Protein AF-A0A2E2HJZ0-F1 (afdb_monomer)

Mean predicted aligned error: 18.28 Å

Foldseek 3Di:
DEQEDDDPDCVQLV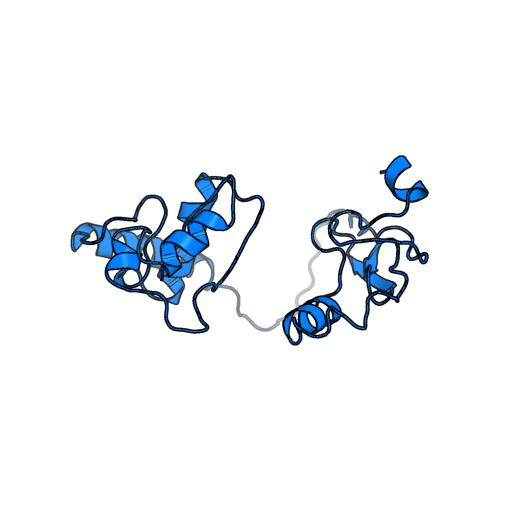CLQVLNHAPQSVVPPDDPPGSDPDDDPDDDLVCFVVVQLVVCLVPNLLNYATRPRSDPDDDPVRRVVSVVVSVVVVVVVPPDDDDDDDDDDDDDDDDDDPFQWWAAQAPLHIDGQDLQDSHDPVVVVVCVPDVPCPPPPPDAFTAAGRPSHGHNADNNRNHDPVVVVVD

Radius of gyration: 22.35 Å; Cα contacts (8 Å, |Δi|>4): 197; chains: 1; bounding box: 45×54×54 Å

Secondary structure (DSSP, 8-state):
-EE---SS-THHHHHHHTT-S-HHHHHSPPPTT-S-S----S--HHHHHHHHHHHHHHH-TTT-EETTB--SS--HHHHHHHHHHHHHHHHTTSS-------------PPP---PPEEE-TTT--EEE--TT--S-HHHHHHHHH-SSTTTT-TT---B-TTT--B----SS--S-HHHHTT-

pLDDT: mean 70.41, std 14.37, range [34.25, 91.56]

Sequence (183 aa):
YYVGLTRKNVERIWQHIDGKGAAWTKKYPPKEGKEIMSFQDGLKTSDEDRVTLEMMAKYGVKNVRGGSWCRVNMSARQISELERMVKSKSKTKKSSQTKKKSTKKSTKKPARKKQTRGYCIWCGDRKEFDFSKPMCLDCYRDMIEDPYDEMEHYGEIGCCHKCGKDWDTSIERPLCINCWRKS

Solvent-accessible surface area (backbone atoms only — not comparable to full-atom values): 11407 Å² total; per-residue (Å²): 93,81,44,80,86,70,94,83,55,70,62,62,56,50,31,30,70,73,52,69,35,55,75,49,33,52,76,52,59,63,54,91,96,57,73,74,90,76,88,77,83,93,70,54,82,77,45,39,46,53,52,31,46,53,46,18,63,75,67,34,62,90,49,40,34,17,56,94,49,53,63,80,80,70,54,71,67,58,51,53,50,51,48,49,58,43,50,55,63,54,62,78,74,71,83,82,89,74,83,87,81,93,75,93,79,90,76,84,82,75,82,81,75,78,79,58,67,15,14,12,22,70,83,42,47,82,40,74,56,38,83,94,49,36,53,45,75,64,63,56,47,59,59,66,78,50,78,75,64,70,80,82,63,86,74,74,72,12,8,10,20,72,78,47,45,79,28,91,30,43,87,90,41,34,46,37,73,76,55,51,79,72,104

Structure (mmCIF, N/CA/C/O backbone):
data_AF-A0A2E2HJZ0-F1
#
_entry.id   AF-A0A2E2HJZ0-F1
#
loop_
_atom_site.group_PDB
_atom_site.id
_atom_site.type_symbol
_atom_site.label_atom_id
_atom_site.label_alt_id
_atom_site.label_comp_id
_atom_site.label_asym_id
_atom_site.label_entity_id
_atom_site.label_seq_id
_atom_site.pdbx_PDB_ins_code
_atom_site.Cartn_x
_atom_site.Cartn_y
_atom_site.Cartn_z
_atom_site.occupancy
_atom_site.B_iso_or_equiv
_atom_site.auth_seq_id
_atom_site.auth_comp_id
_atom_site.auth_asym_id
_atom_site.auth_atom_id
_atom_site.pdbx_PDB_model_num
ATOM 1 N N . TYR A 1 1 ? -13.721 -7.310 1.436 1.00 80.25 1 TYR A N 1
ATOM 2 C CA . TYR A 1 1 ? -12.388 -6.673 1.381 1.00 80.25 1 TYR A CA 1
ATOM 3 C C . TYR A 1 1 ? -11.330 -7.599 1.950 1.00 80.25 1 TYR A C 1
ATOM 5 O O . TYR A 1 1 ? -11.616 -8.300 2.921 1.00 80.25 1 TYR A O 1
ATOM 13 N N . TYR A 1 2 ? -10.140 -7.604 1.353 1.00 79.75 2 TYR A N 1
ATOM 14 C CA . TYR A 1 2 ? -8.988 -8.372 1.820 1.00 79.75 2 TYR A CA 1
ATOM 15 C C . TYR A 1 2 ? -7.774 -7.447 1.946 1.00 79.75 2 TYR A C 1
ATOM 17 O O . TYR A 1 2 ? -7.571 -6.593 1.088 1.00 79.75 2 TYR A O 1
ATOM 25 N N . VAL A 1 3 ? -7.011 -7.598 3.023 1.00 81.19 3 VAL A N 1
ATOM 26 C CA . VAL A 1 3 ? -5.745 -6.901 3.262 1.00 81.19 3 VAL A CA 1
ATOM 27 C C . VAL A 1 3 ? -4.664 -7.967 3.337 1.00 81.19 3 VAL A C 1
ATOM 29 O O . VAL A 1 3 ? -4.800 -8.930 4.089 1.00 81.19 3 VAL A O 1
ATOM 32 N N . GLY A 1 4 ? -3.617 -7.815 2.536 1.00 79.31 4 GLY A N 1
ATOM 33 C CA . GLY A 1 4 ? -2.511 -8.757 2.497 1.00 79.31 4 GLY A CA 1
ATOM 34 C C . GLY A 1 4 ? -1.197 -8.031 2.279 1.00 79.31 4 GLY A C 1
ATOM 35 O O . GLY A 1 4 ? -1.133 -7.101 1.478 1.00 79.31 4 GLY A O 1
ATOM 36 N N . LEU A 1 5 ? -0.149 -8.481 2.962 1.00 76.75 5 LEU A N 1
ATOM 37 C CA . LEU A 1 5 ? 1.212 -8.019 2.714 1.00 76.75 5 LEU A CA 1
ATOM 38 C C . LEU A 1 5 ? 1.945 -8.971 1.758 1.00 76.75 5 LEU A C 1
ATOM 40 O O . LEU A 1 5 ? 1.891 -10.192 1.906 1.00 76.75 5 LEU A O 1
ATOM 44 N N . THR A 1 6 ? 2.630 -8.432 0.756 1.00 72.75 6 THR A N 1
ATOM 45 C CA . THR A 1 6 ? 3.538 -9.189 -0.119 1.00 72.75 6 THR A CA 1
ATOM 46 C C . THR A 1 6 ? 4.920 -8.563 -0.025 1.00 72.75 6 THR A C 1
ATOM 48 O O . THR A 1 6 ? 5.038 -7.345 0.033 1.00 72.75 6 THR A O 1
ATOM 51 N N . ARG A 1 7 ? 5.970 -9.387 0.056 1.00 65.25 7 ARG A N 1
ATOM 52 C CA . ARG A 1 7 ? 7.361 -8.907 0.155 1.00 65.25 7 ARG A CA 1
ATOM 53 C C . ARG A 1 7 ? 8.092 -8.889 -1.181 1.00 65.25 7 ARG A C 1
ATOM 55 O O . ARG A 1 7 ? 9.197 -8.366 -1.235 1.00 65.25 7 ARG A O 1
ATOM 62 N N . LYS A 1 8 ? 7.550 -9.564 -2.199 1.00 54.34 8 LYS A N 1
ATOM 63 C CA . LYS A 1 8 ? 8.336 -9.907 -3.389 1.00 54.34 8 LYS A CA 1
ATOM 64 C C . LYS A 1 8 ? 7.661 -9.728 -4.737 1.00 54.34 8 LYS A C 1
ATOM 66 O O . LYS A 1 8 ? 8.407 -9.744 -5.698 1.00 54.34 8 LYS A O 1
ATOM 71 N N . ASN A 1 9 ? 6.339 -9.564 -4.846 1.00 55.03 9 ASN A N 1
ATOM 72 C CA . ASN A 1 9 ? 5.751 -9.209 -6.143 1.00 55.03 9 ASN A CA 1
ATOM 73 C C . ASN A 1 9 ? 4.247 -8.926 -6.108 1.00 55.03 9 ASN A C 1
ATOM 75 O O . ASN A 1 9 ? 3.515 -9.441 -5.250 1.00 55.03 9 ASN A O 1
ATOM 79 N N . VAL A 1 10 ? 3.809 -8.174 -7.125 1.00 66.31 10 VAL A N 1
ATOM 80 C CA . VAL A 1 10 ? 2.407 -7.968 -7.536 1.00 66.31 10 VAL A CA 1
ATOM 81 C C . VAL A 1 10 ? 1.706 -9.270 -7.946 1.00 66.31 10 VAL A C 1
ATOM 83 O O . VAL A 1 10 ? 0.485 -9.343 -7.910 1.00 66.31 10 VAL A O 1
ATOM 86 N N . GLU A 1 11 ? 2.452 -10.340 -8.237 1.00 65.62 11 GLU A N 1
ATOM 87 C CA . GLU A 1 11 ? 1.937 -11.696 -8.503 1.00 65.62 11 GLU A CA 1
ATOM 88 C C . GLU A 1 11 ? 0.946 -12.185 -7.444 1.00 65.62 11 GLU A C 1
ATOM 90 O O . GLU A 1 11 ? -0.046 -12.835 -7.767 1.00 65.62 11 GLU A O 1
ATOM 95 N N . ARG A 1 12 ? 1.167 -11.837 -6.170 1.00 71.06 12 ARG A N 1
ATOM 96 C CA . ARG A 1 12 ? 0.236 -12.210 -5.100 1.00 71.06 12 ARG A CA 1
ATOM 97 C C . ARG A 1 12 ? -1.140 -11.575 -5.312 1.00 71.06 12 ARG A C 1
ATOM 99 O O . ARG A 1 12 ? -2.143 -12.211 -5.019 1.00 71.06 12 ARG A O 1
ATOM 106 N N . ILE A 1 13 ? -1.193 -10.353 -5.845 1.00 71.94 13 ILE A N 1
ATOM 107 C CA . ILE A 1 13 ? -2.440 -9.657 -6.188 1.00 71.94 13 ILE A CA 1
ATOM 108 C C . ILE A 1 13 ? -3.146 -10.411 -7.315 1.00 71.94 13 ILE A C 1
ATOM 110 O O . ILE A 1 13 ? -4.316 -10.755 -7.166 1.00 71.94 13 ILE A O 1
ATOM 114 N N . TRP A 1 14 ? -2.417 -10.772 -8.373 1.00 70.94 14 TRP A N 1
ATOM 115 C CA . TRP A 1 14 ? -2.954 -11.562 -9.483 1.00 70.94 14 TRP A CA 1
ATOM 116 C C . TRP A 1 14 ? -3.489 -12.922 -9.035 1.00 70.94 14 TRP A C 1
ATOM 118 O O . TRP A 1 14 ? -4.556 -13.324 -9.478 1.00 70.94 14 TRP A O 1
ATOM 128 N N . GLN A 1 15 ? -2.844 -13.595 -8.076 1.00 71.88 15 GLN A N 1
ATOM 129 C CA . GLN A 1 15 ? -3.384 -14.830 -7.490 1.00 71.88 15 GLN A CA 1
ATOM 130 C C . GLN A 1 15 ? -4.739 -14.610 -6.802 1.00 71.88 15 GLN A C 1
ATOM 132 O O . GLN A 1 15 ? -5.603 -15.485 -6.853 1.00 71.88 15 GLN A O 1
ATOM 137 N N . HIS A 1 16 ? -4.949 -13.463 -6.149 1.00 68.94 16 HIS A N 1
ATOM 138 C CA . HIS A 1 16 ? -6.242 -13.125 -5.549 1.00 68.94 16 HIS A CA 1
ATOM 139 C C . HIS A 1 16 ? -7.324 -12.828 -6.595 1.00 68.94 16 HIS A C 1
ATOM 141 O O . HIS A 1 16 ? -8.485 -13.137 -6.327 1.00 68.94 16 HIS A O 1
ATOM 147 N N . ILE A 1 17 ? -6.943 -12.279 -7.752 1.00 72.69 17 ILE A N 1
ATOM 148 C CA . ILE A 1 17 ? -7.834 -12.003 -8.889 1.00 72.69 17 ILE A CA 1
ATOM 149 C C . ILE A 1 17 ? -8.190 -13.310 -9.622 1.00 72.69 17 ILE A C 1
ATOM 151 O O . ILE A 1 17 ? -9.364 -13.605 -9.807 1.00 72.69 17 ILE A O 1
ATOM 155 N N . ASP A 1 18 ? -7.201 -14.165 -9.896 1.00 72.00 18 ASP A N 1
ATOM 156 C CA . ASP A 1 18 ? -7.323 -15.470 -10.580 1.00 72.00 18 ASP A CA 1
ATOM 157 C C . ASP A 1 18 ? -7.954 -16.578 -9.698 1.00 72.00 18 ASP A C 1
ATOM 159 O O . ASP A 1 18 ? -7.908 -17.768 -10.003 1.00 72.00 18 ASP A O 1
ATOM 163 N N . GLY A 1 19 ? -8.500 -16.228 -8.527 1.00 70.75 19 GLY A N 1
ATOM 164 C CA . GLY A 1 19 ? -9.183 -17.174 -7.632 1.00 70.75 19 GLY A CA 1
ATOM 165 C C . GLY A 1 19 ? -8.276 -18.179 -6.898 1.00 70.75 19 GLY A C 1
ATOM 166 O O . GLY A 1 19 ? -8.774 -19.031 -6.154 1.00 70.75 19 GLY A O 1
ATOM 167 N N . LYS A 1 20 ? -6.949 -18.064 -7.042 1.00 71.62 20 LYS A N 1
ATOM 168 C CA . LYS A 1 20 ? -5.920 -18.877 -6.356 1.00 71.62 20 LYS A CA 1
ATOM 169 C C . LYS A 1 20 ? -5.444 -18.282 -5.024 1.00 71.62 20 LYS A C 1
ATOM 171 O O . LYS A 1 20 ? -4.574 -18.846 -4.366 1.00 71.62 20 LYS A O 1
ATOM 176 N N . GLY A 1 21 ? -5.999 -17.140 -4.627 1.00 73.19 21 GLY A N 1
ATOM 177 C CA . GLY A 1 21 ? -5.621 -16.417 -3.418 1.00 73.19 21 GLY A CA 1
ATOM 178 C C . GLY A 1 21 ? -6.173 -17.021 -2.123 1.00 73.19 21 GLY A C 1
ATOM 179 O O . GLY A 1 21 ? -6.557 -18.185 -2.032 1.00 73.19 21 GLY A O 1
ATOM 18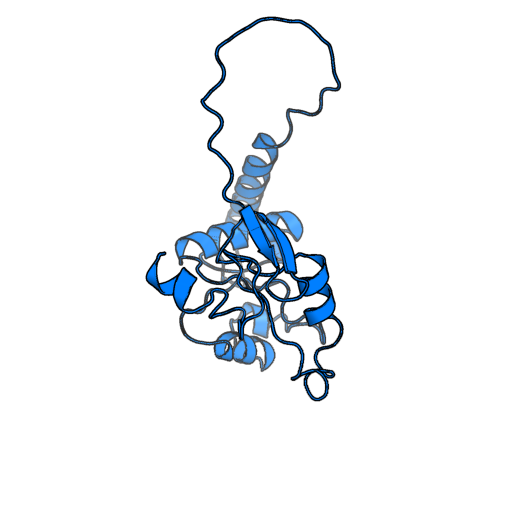0 N N . ALA A 1 22 ? -6.231 -16.197 -1.078 1.00 73.88 22 ALA A N 1
ATOM 181 C CA . ALA A 1 22 ? -6.726 -16.612 0.232 1.00 73.88 22 ALA A CA 1
ATOM 182 C C . ALA A 1 22 ? -8.170 -17.144 0.176 1.00 73.88 22 ALA A C 1
ATOM 184 O O . ALA A 1 22 ? -9.001 -16.678 -0.603 1.00 73.88 22 ALA A O 1
ATOM 185 N N . ALA A 1 23 ? -8.513 -18.049 1.098 1.00 78.25 23 ALA A N 1
ATOM 186 C CA . ALA A 1 23 ? -9.854 -18.633 1.193 1.00 78.25 23 ALA A CA 1
ATOM 187 C C . ALA A 1 23 ? -10.984 -17.578 1.250 1.00 78.25 23 ALA A C 1
ATOM 189 O O . ALA A 1 23 ? -12.089 -17.820 0.771 1.00 78.25 23 ALA A O 1
ATOM 190 N N . TRP A 1 24 ? -10.699 -16.387 1.793 1.00 76.56 24 TRP A N 1
ATOM 191 C CA . TRP A 1 24 ? -11.625 -15.255 1.790 1.00 76.56 24 TRP A CA 1
ATOM 192 C C . TRP A 1 24 ? -11.869 -14.665 0.395 1.00 76.56 24 TRP A C 1
ATOM 194 O O . TRP A 1 24 ? -13.025 -14.475 0.033 1.00 76.56 24 TRP A O 1
ATOM 204 N N . THR A 1 25 ? -10.819 -14.409 -0.396 1.00 76.19 25 THR A N 1
ATOM 205 C CA . THR A 1 25 ? -10.955 -13.892 -1.773 1.00 76.19 25 THR A CA 1
ATOM 206 C C . THR A 1 25 ? -11.480 -14.955 -2.731 1.00 76.19 25 THR A C 1
ATOM 208 O O . THR A 1 25 ? -12.129 -14.619 -3.706 1.00 76.19 25 THR A O 1
ATOM 211 N N . LYS A 1 26 ? -11.283 -16.244 -2.421 1.00 77.38 26 LYS A N 1
ATOM 212 C CA . LYS A 1 26 ? -11.911 -17.349 -3.158 1.00 77.38 26 LYS A CA 1
ATOM 213 C C . LYS A 1 26 ? -13.426 -17.423 -2.928 1.00 77.38 26 LYS A C 1
ATOM 215 O O . LYS A 1 26 ? -14.176 -17.715 -3.849 1.00 77.38 26 LYS A O 1
ATOM 220 N N . LYS A 1 27 ? -13.884 -17.160 -1.697 1.00 77.81 27 LYS A N 1
ATOM 221 C CA . LYS A 1 27 ? -15.319 -17.107 -1.364 1.00 77.81 27 LYS A CA 1
ATOM 222 C C . LYS A 1 27 ? -15.983 -15.809 -1.840 1.00 77.81 27 LYS A C 1
ATOM 224 O O . LYS A 1 27 ? -17.153 -15.823 -2.206 1.00 77.81 27 LYS A O 1
ATOM 229 N N . TYR A 1 28 ? -15.246 -14.702 -1.795 1.00 76.75 28 TYR A N 1
ATOM 230 C CA . TYR A 1 28 ? -15.699 -13.372 -2.195 1.00 76.75 28 TYR A CA 1
ATOM 231 C C . TYR A 1 28 ? -14.713 -12.787 -3.212 1.00 76.75 28 TYR A C 1
ATOM 233 O O . TYR A 1 28 ? -13.809 -12.043 -2.804 1.00 76.75 28 TYR A O 1
ATOM 241 N N . PRO A 1 29 ? -14.853 -13.139 -4.504 1.00 70.81 29 PRO A N 1
ATOM 242 C CA . PRO A 1 29 ? -13.966 -12.638 -5.541 1.00 70.81 29 PRO A CA 1
ATOM 243 C C . PRO A 1 29 ? -14.057 -11.110 -5.654 1.00 70.81 29 PRO A C 1
ATOM 245 O O . PRO A 1 29 ? -15.093 -10.517 -5.310 1.00 70.81 29 PRO A O 1
ATOM 248 N N . PRO A 1 30 ? -12.975 -10.448 -6.089 1.00 72.12 30 PRO A N 1
ATOM 249 C CA . PRO A 1 30 ? -13.008 -9.021 -6.363 1.00 72.12 30 PRO A CA 1
ATOM 250 C C . PRO A 1 30 ? -14.054 -8.688 -7.436 1.00 72.12 30 PRO A C 1
ATOM 252 O O . PRO A 1 30 ? -14.280 -9.468 -8.355 1.00 72.12 30 PRO A O 1
ATOM 255 N N . LYS A 1 31 ? -14.714 -7.533 -7.309 1.00 71.75 31 LYS A N 1
ATOM 256 C CA . LYS A 1 31 ? -15.619 -7.045 -8.358 1.00 71.75 31 LYS A CA 1
ATOM 257 C C . LYS A 1 31 ? -14.779 -6.432 -9.475 1.00 71.75 31 LYS A C 1
ATOM 259 O O . LYS A 1 31 ? -13.851 -5.688 -9.156 1.00 71.75 31 LYS A O 1
ATOM 264 N N . GLU A 1 32 ? -15.145 -6.706 -10.724 1.00 56.62 32 GLU A N 1
ATOM 265 C CA . GLU A 1 32 ? -14.509 -6.134 -11.917 1.00 56.62 32 GLU A CA 1
ATOM 266 C C . GLU A 1 32 ? -14.322 -4.615 -11.758 1.00 56.62 32 GLU A C 1
ATOM 268 O O . GLU A 1 32 ? -15.257 -3.892 -11.390 1.00 56.62 32 GLU A O 1
ATOM 273 N N . GLY A 1 33 ? -13.081 -4.145 -11.930 1.00 54.94 33 GLY A N 1
ATOM 274 C CA . GLY A 1 33 ? -12.713 -2.729 -11.821 1.00 54.94 33 GLY A CA 1
ATOM 275 C C . GLY A 1 33 ? -12.516 -2.196 -10.394 1.00 54.94 33 GLY A C 1
ATOM 276 O O . GLY A 1 33 ? -12.290 -1.001 -10.213 1.00 54.94 33 GLY A O 1
ATOM 277 N N . LYS A 1 34 ? -12.607 -3.037 -9.350 1.00 59.38 34 LYS A N 1
ATOM 278 C CA . LYS A 1 34 ? -12.332 -2.662 -7.941 1.00 59.38 34 LYS A CA 1
ATOM 279 C C . LYS A 1 34 ? -11.432 -3.670 -7.225 1.00 59.38 34 LYS A C 1
ATOM 281 O O . LYS A 1 34 ? -11.566 -3.878 -6.014 1.00 59.38 34 LYS A O 1
ATOM 286 N N . GLU A 1 35 ? -10.524 -4.307 -7.958 1.00 61.69 35 GLU A N 1
ATOM 287 C CA . GLU A 1 35 ? -9.646 -5.350 -7.419 1.00 61.69 35 GLU A CA 1
ATOM 288 C C . GLU A 1 35 ? -8.619 -4.823 -6.416 1.00 61.69 35 GLU A C 1
ATOM 290 O O . GLU A 1 35 ? -8.282 -5.514 -5.451 1.00 61.69 35 GLU A O 1
ATOM 295 N N . ILE A 1 36 ? -8.185 -3.572 -6.582 1.00 64.69 36 ILE A N 1
ATOM 296 C CA . ILE A 1 36 ? -7.165 -2.947 -5.742 1.00 64.69 36 ILE A CA 1
ATOM 297 C C . ILE A 1 36 ? -7.726 -1.647 -5.164 1.00 64.69 36 ILE A C 1
ATOM 299 O O . ILE A 1 36 ? -7.969 -0.684 -5.878 1.00 64.69 36 ILE A O 1
ATOM 303 N N . MET A 1 37 ? -7.936 -1.607 -3.845 1.00 63.78 37 MET A N 1
ATOM 304 C CA . MET A 1 37 ? -8.383 -0.380 -3.164 1.00 63.78 37 MET A CA 1
ATOM 305 C C . MET A 1 37 ? -7.240 0.516 -2.701 1.00 63.78 37 MET A C 1
ATOM 307 O O . MET A 1 37 ? -7.408 1.725 -2.574 1.00 63.78 37 MET A O 1
ATOM 311 N N . SER A 1 38 ? -6.115 -0.087 -2.332 1.00 65.75 38 SER A N 1
ATOM 312 C CA . SER A 1 38 ? -4.955 0.631 -1.823 1.00 65.75 38 SER A CA 1
ATOM 313 C C . SER A 1 38 ? -3.730 -0.257 -1.938 1.00 65.75 38 SER A C 1
ATOM 315 O O . SER A 1 38 ? -3.711 -1.343 -1.356 1.00 65.75 38 SER A O 1
ATOM 317 N N . PHE A 1 39 ? -2.710 0.232 -2.632 1.00 64.31 39 PHE A N 1
ATOM 318 C CA . PHE A 1 39 ? -1.366 -0.318 -2.580 1.00 64.31 39 PHE A CA 1
ATOM 319 C C . PHE A 1 39 ? -0.525 0.606 -1.701 1.00 64.31 39 PHE A C 1
ATOM 321 O O . PHE A 1 39 ? -0.569 1.826 -1.855 1.00 64.31 39 PHE A O 1
ATOM 328 N N . GLN A 1 40 ? 0.164 0.045 -0.715 1.00 65.44 40 GLN A N 1
ATOM 329 C CA . GLN A 1 40 ? 1.057 0.808 0.144 1.00 65.44 40 GLN A CA 1
ATOM 330 C C . GLN A 1 40 ? 2.375 0.046 0.234 1.00 65.44 40 GLN A C 1
ATOM 332 O O . GLN A 1 40 ? 2.382 -1.119 0.633 1.00 65.44 40 GLN A O 1
ATOM 337 N N . ASP A 1 41 ? 3.464 0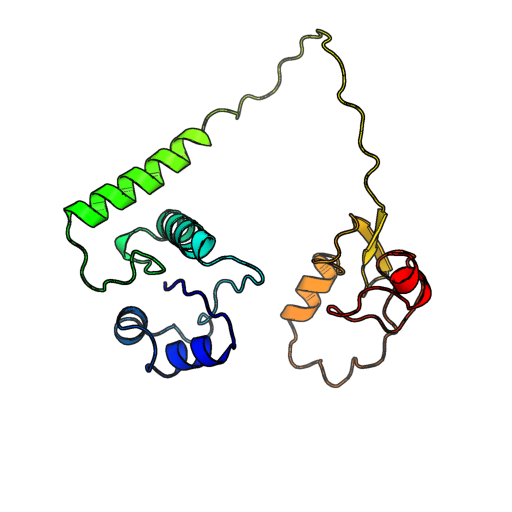.703 -0.150 1.00 59.56 41 ASP A N 1
ATOM 338 C CA . ASP A 1 41 ? 4.798 0.110 -0.159 1.00 59.56 41 ASP A CA 1
ATOM 339 C C . ASP A 1 41 ? 5.591 0.479 1.109 1.00 59.56 41 ASP A C 1
ATOM 341 O O . ASP A 1 41 ? 5.286 1.460 1.794 1.00 59.56 41 ASP A O 1
ATOM 345 N N . GLY A 1 42 ? 6.584 -0.338 1.463 1.00 63.28 42 GLY A N 1
ATOM 346 C CA . GLY A 1 42 ? 7.476 -0.103 2.604 1.00 63.28 42 GLY A CA 1
ATOM 347 C C . GLY A 1 42 ? 6.880 -0.401 3.986 1.00 63.28 42 GLY A C 1
ATOM 348 O O . GLY A 1 42 ? 7.481 -0.046 5.004 1.00 63.28 42 GLY A O 1
ATOM 349 N N . LEU A 1 43 ? 5.717 -1.057 4.060 1.00 66.56 43 LEU A N 1
ATOM 350 C CA . LEU A 1 43 ? 5.121 -1.453 5.338 1.00 66.56 43 LEU A CA 1
ATOM 351 C C . LEU A 1 43 ? 5.745 -2.725 5.903 1.00 66.56 43 LEU A C 1
ATOM 353 O O . LEU A 1 43 ? 6.069 -3.677 5.190 1.00 66.56 43 LEU A O 1
ATOM 357 N N . LYS A 1 44 ? 5.886 -2.755 7.230 1.00 69.50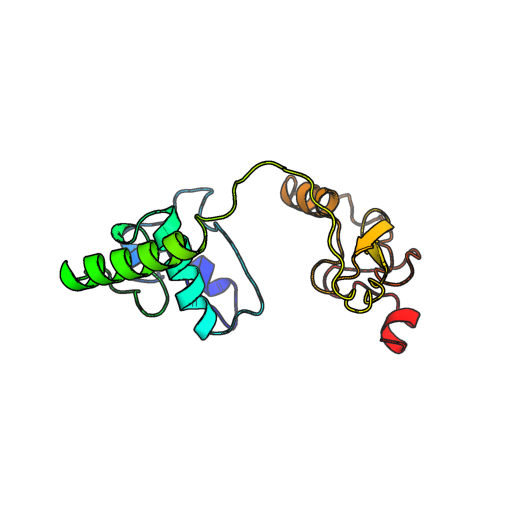 44 LYS A N 1
ATOM 358 C CA . LYS A 1 44 ? 6.343 -3.948 7.945 1.00 69.50 44 LYS A CA 1
ATOM 359 C C . LYS A 1 44 ? 5.175 -4.911 8.130 1.00 69.50 44 LYS A C 1
ATOM 361 O O . LYS A 1 44 ? 4.017 -4.507 8.164 1.00 69.50 44 LYS A O 1
ATOM 366 N N . THR A 1 45 ? 5.481 -6.185 8.375 1.00 66.56 45 THR A N 1
ATOM 367 C CA . THR A 1 45 ? 4.475 -7.206 8.738 1.00 66.56 45 THR A CA 1
ATOM 368 C C . THR A 1 45 ? 3.568 -6.748 9.892 1.00 66.56 45 THR A C 1
ATOM 370 O O . THR A 1 45 ? 2.382 -7.040 9.902 1.00 66.56 45 THR A O 1
ATOM 373 N N . SER A 1 46 ? 4.100 -5.965 10.839 1.00 67.50 46 SER A N 1
ATOM 374 C CA . SER A 1 46 ? 3.336 -5.396 11.959 1.00 67.50 46 SER A CA 1
ATOM 375 C C . SER A 1 46 ? 2.285 -4.361 11.546 1.00 67.50 46 SER A C 1
ATOM 377 O O . SER A 1 46 ? 1.320 -4.138 12.274 1.00 67.50 46 SER A O 1
ATOM 379 N N . ASP A 1 47 ? 2.465 -3.701 10.404 1.00 73.56 47 ASP A N 1
ATOM 380 C CA . ASP A 1 47 ? 1.526 -2.693 9.922 1.00 73.56 47 ASP A CA 1
ATOM 381 C C . ASP A 1 47 ? 0.315 -3.304 9.207 1.00 73.56 47 ASP A C 1
ATOM 383 O O . ASP A 1 47 ? -0.735 -2.663 9.143 1.00 73.56 47 ASP A O 1
ATOM 387 N N . GLU A 1 48 ? 0.418 -4.550 8.731 1.00 78.81 48 GLU A N 1
ATOM 388 C CA . GLU A 1 48 ? -0.689 -5.283 8.102 1.00 78.81 48 GLU A CA 1
ATOM 389 C C . GLU A 1 48 ? -1.895 -5.385 9.048 1.00 78.81 48 GLU A C 1
ATOM 391 O O . GLU A 1 48 ? -3.035 -5.117 8.653 1.00 78.81 48 GLU A O 1
ATOM 396 N N . ASP A 1 49 ? -1.644 -5.675 10.326 1.00 82.56 49 ASP A N 1
ATOM 397 C CA . ASP A 1 49 ? -2.683 -5.756 11.353 1.00 82.56 49 ASP A CA 1
ATOM 398 C C . ASP A 1 49 ? -3.318 -4.384 11.628 1.00 82.56 49 ASP A C 1
ATOM 400 O O . ASP A 1 49 ? -4.536 -4.273 11.800 1.00 82.56 49 ASP A O 1
ATOM 404 N N . ARG A 1 50 ? -2.523 -3.304 11.612 1.00 82.06 50 ARG A N 1
ATOM 405 C CA . ARG A 1 50 ? -3.035 -1.935 11.780 1.00 82.06 50 ARG A CA 1
ATOM 406 C C . ARG A 1 50 ? -3.954 -1.547 10.623 1.00 82.06 50 ARG A C 1
ATOM 408 O O . ARG A 1 50 ? -5.062 -1.073 10.875 1.00 82.06 50 ARG A O 1
ATOM 415 N N . VAL A 1 51 ? -3.517 -1.770 9.384 1.00 81.00 51 VAL A N 1
ATOM 416 C CA . VAL A 1 51 ? -4.297 -1.465 8.174 1.00 81.00 51 VAL A CA 1
ATOM 417 C C . VAL A 1 51 ? -5.565 -2.317 8.124 1.00 81.00 51 VAL A C 1
ATOM 419 O O . VAL A 1 51 ? -6.642 -1.807 7.817 1.00 81.00 51 VAL A O 1
ATOM 422 N N . THR A 1 52 ? -5.478 -3.589 8.518 1.00 83.56 52 THR A N 1
ATOM 423 C CA . THR A 1 52 ? -6.642 -4.478 8.621 1.00 83.56 52 THR A CA 1
ATOM 424 C C . THR A 1 52 ? -7.683 -3.924 9.594 1.00 83.56 52 THR A C 1
ATOM 426 O O . THR A 1 52 ? -8.856 -3.820 9.237 1.00 83.56 52 THR A O 1
ATOM 429 N N . LEU A 1 53 ? -7.272 -3.490 10.790 1.00 83.12 53 LEU A N 1
ATOM 430 C CA . LEU A 1 53 ? -8.181 -2.881 11.770 1.00 83.12 53 LEU A CA 1
ATOM 431 C C . LEU A 1 53 ? -8.789 -1.559 11.276 1.00 83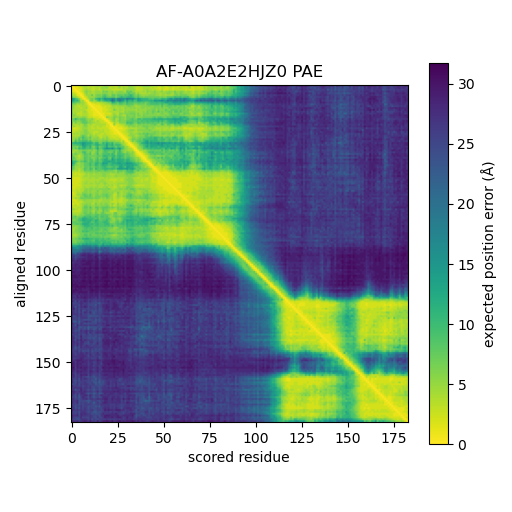.12 53 LEU A C 1
ATOM 433 O O . LEU A 1 53 ? -9.963 -1.290 11.526 1.00 83.12 53 LEU A O 1
ATOM 437 N N . GLU A 1 54 ? -8.020 -0.730 10.568 1.00 82.19 54 GLU A N 1
ATOM 438 C CA . GLU A 1 54 ? -8.523 0.514 9.968 1.00 82.19 54 GLU A CA 1
ATOM 439 C C . GLU A 1 54 ? -9.570 0.241 8.885 1.00 82.19 54 GLU A C 1
ATOM 441 O O . GLU A 1 54 ? -10.610 0.900 8.834 1.00 82.19 54 GLU A O 1
ATOM 446 N N . MET A 1 55 ? -9.339 -0.771 8.052 1.00 82.19 55 MET A N 1
ATOM 447 C CA . MET A 1 55 ? -10.305 -1.212 7.051 1.00 82.19 55 MET A CA 1
ATOM 448 C C . MET A 1 55 ? -11.552 -1.813 7.711 1.00 82.19 55 MET A C 1
ATOM 450 O O . MET A 1 55 ? -12.668 -1.493 7.302 1.00 82.19 55 MET A O 1
ATOM 454 N N . MET A 1 56 ? -11.395 -2.605 8.778 1.00 83.44 56 MET A N 1
ATOM 455 C CA . MET A 1 56 ? -12.510 -3.111 9.591 1.00 83.44 56 MET A CA 1
ATOM 456 C C . MET A 1 56 ? -13.333 -1.979 10.218 1.00 83.44 56 MET A C 1
ATOM 458 O O . MET A 1 56 ? -14.546 -2.117 10.352 1.00 83.44 56 MET A O 1
ATOM 462 N N . ALA A 1 57 ? -12.707 -0.852 10.569 1.00 81.25 57 ALA A N 1
ATOM 463 C CA . ALA A 1 57 ? -13.407 0.335 11.058 1.00 81.25 57 ALA A CA 1
ATOM 464 C C . ALA A 1 57 ? -14.286 0.993 9.993 1.00 81.25 57 ALA A C 1
ATOM 466 O O . ALA A 1 57 ? -15.374 1.466 10.310 1.00 81.25 57 ALA A O 1
ATOM 467 N N . LYS A 1 58 ? -13.819 1.015 8.741 1.00 79.69 58 LYS A N 1
ATOM 468 C CA . LYS A 1 58 ? -14.524 1.647 7.620 1.00 79.69 58 LYS A CA 1
ATOM 469 C C . LYS A 1 58 ? -15.640 0.770 7.057 1.00 79.69 58 LYS A C 1
ATOM 471 O O . LYS A 1 58 ? -16.733 1.260 6.810 1.00 79.69 58 LYS A O 1
ATOM 476 N N . TYR A 1 59 ? -15.365 -0.518 6.863 1.00 80.00 59 TYR A N 1
ATOM 477 C CA . TYR A 1 59 ? -16.260 -1.437 6.147 1.00 80.00 59 TYR A CA 1
ATOM 478 C C . TYR A 1 59 ? -16.939 -2.471 7.052 1.00 80.00 59 TYR A C 1
ATOM 480 O O . TYR A 1 59 ? -17.787 -3.234 6.589 1.00 80.00 59 TYR A O 1
ATOM 488 N N . GLY A 1 60 ? -16.583 -2.505 8.336 1.00 81.44 60 GLY A N 1
ATOM 489 C CA . GLY A 1 60 ? -17.090 -3.456 9.320 1.00 81.44 60 GLY A CA 1
ATOM 490 C C . GLY A 1 60 ? -16.205 -4.695 9.473 1.00 81.44 60 GLY A C 1
ATOM 491 O O . GLY A 1 60 ? -15.694 -5.257 8.502 1.00 81.44 60 GLY A O 1
ATOM 492 N N . VAL A 1 61 ? -16.082 -5.174 10.714 1.00 83.50 61 VAL A N 1
ATOM 493 C CA . VAL A 1 61 ? -15.267 -6.346 11.091 1.00 83.50 61 VAL A CA 1
ATOM 494 C C . VAL A 1 61 ? -15.680 -7.606 10.332 1.00 83.50 61 VAL A C 1
ATOM 496 O O . VAL A 1 61 ? -14.846 -8.445 10.006 1.00 83.50 61 VAL A O 1
ATOM 499 N N . LYS A 1 62 ? -16.963 -7.753 9.995 1.00 79.62 62 LYS A N 1
ATOM 500 C CA . LYS A 1 62 ? -17.459 -8.928 9.268 1.00 79.62 62 LYS A CA 1
ATOM 501 C C . LYS A 1 62 ? -17.041 -8.950 7.792 1.00 79.62 62 LYS A C 1
ATOM 503 O O . LYS A 1 62 ? -16.926 -10.042 7.251 1.00 79.62 62 LYS A O 1
ATOM 508 N N . ASN A 1 63 ? -16.747 -7.795 7.188 1.00 82.00 63 ASN A N 1
ATOM 509 C CA . ASN A 1 63 ? -16.549 -7.635 5.738 1.00 82.00 63 ASN A CA 1
ATOM 510 C C . ASN A 1 63 ? -15.073 -7.562 5.304 1.00 82.00 63 ASN A C 1
ATOM 512 O O . ASN A 1 63 ? -14.772 -7.503 4.104 1.00 82.00 63 ASN A O 1
ATOM 516 N N . VAL A 1 64 ? -14.149 -7.541 6.266 1.00 81.69 64 VAL A N 1
ATOM 517 C CA . VAL A 1 64 ? -12.713 -7.335 6.043 1.00 81.69 64 VAL A CA 1
ATOM 518 C C . VAL A 1 64 ? -11.921 -8.474 6.676 1.00 81.69 64 VAL A C 1
ATOM 520 O O . VAL A 1 64 ? -12.163 -8.832 7.828 1.00 81.69 64 VAL A O 1
ATOM 523 N N . ARG A 1 65 ? -10.955 -9.031 5.945 1.00 83.62 65 ARG A N 1
ATOM 524 C CA . ARG A 1 65 ? -9.996 -10.025 6.452 1.00 83.62 65 ARG A CA 1
ATOM 525 C C . ARG A 1 65 ? -8.578 -9.643 6.052 1.00 83.62 65 ARG A C 1
ATOM 527 O O . ARG A 1 65 ? -8.399 -9.069 4.984 1.00 83.62 65 ARG A O 1
ATOM 534 N N . GLY A 1 66 ? -7.604 -9.973 6.889 1.00 81.56 66 GLY A N 1
ATOM 535 C CA . GLY A 1 66 ? -6.191 -9.683 6.646 1.00 81.56 66 GLY A CA 1
ATOM 536 C C . GLY A 1 66 ? -5.328 -9.945 7.874 1.00 81.56 66 GLY A C 1
ATOM 537 O O . GLY A 1 66 ? -5.880 -10.111 8.968 1.00 81.56 66 GLY A O 1
ATOM 538 N N . GLY A 1 67 ? -4.008 -10.040 7.688 1.00 80.75 67 GLY A N 1
ATOM 539 C CA . GLY A 1 67 ? -3.038 -10.273 8.764 1.00 80.75 67 GLY A CA 1
ATOM 540 C C . GLY A 1 67 ? -3.437 -11.406 9.719 1.00 80.75 67 GLY A C 1
ATOM 541 O O . GLY A 1 67 ? -3.812 -12.505 9.293 1.00 80.75 67 GLY A O 1
ATOM 542 N N . SER A 1 68 ? -3.443 -11.105 11.019 1.00 77.75 68 SER A N 1
ATOM 543 C CA . SER A 1 68 ? -3.826 -12.020 12.107 1.00 77.75 68 SER A CA 1
ATOM 544 C C . SER A 1 68 ? -5.290 -12.505 12.054 1.00 77.75 68 SER A C 1
ATOM 546 O O . SER A 1 68 ? -5.650 -13.494 12.698 1.00 77.75 68 SER A O 1
ATOM 548 N N . TRP A 1 69 ? -6.149 -11.865 11.252 1.00 80.38 69 TRP A N 1
ATOM 549 C CA . TRP A 1 69 ? -7.584 -12.159 11.130 1.00 80.38 69 TRP A CA 1
ATOM 550 C C . TRP A 1 69 ? -7.973 -12.619 9.719 1.00 80.38 69 TRP A C 1
ATOM 552 O O . TRP A 1 69 ? -8.987 -12.194 9.167 1.00 80.38 69 TRP A O 1
ATOM 562 N N . CYS A 1 70 ? -7.186 -13.516 9.119 1.00 74.69 70 CYS A N 1
ATOM 563 C CA . CYS A 1 70 ? -7.469 -14.101 7.799 1.00 74.69 70 CYS A CA 1
ATOM 564 C C . CYS A 1 70 ? -8.530 -15.226 7.789 1.00 74.69 70 CYS A C 1
ATOM 566 O O . CYS A 1 70 ? -8.876 -15.732 6.721 1.00 74.69 70 CYS A O 1
ATOM 568 N N . ARG A 1 71 ? -9.054 -15.656 8.947 1.00 73.62 71 ARG A N 1
ATOM 569 C CA . ARG A 1 71 ? -9.982 -16.803 9.032 1.00 73.62 71 ARG A CA 1
ATOM 570 C C . ARG A 1 71 ? -11.347 -16.486 8.407 1.00 73.62 71 ARG A C 1
ATOM 572 O O . ARG A 1 71 ? -11.956 -15.458 8.701 1.00 73.62 71 ARG A O 1
ATOM 579 N N . VAL A 1 72 ? -11.859 -17.405 7.582 1.00 66.31 72 VAL A N 1
ATOM 580 C CA . VAL A 1 72 ? -13.159 -17.244 6.901 1.00 66.31 72 VAL A CA 1
ATOM 581 C C . VAL A 1 72 ? -14.313 -17.231 7.903 1.00 66.31 72 VAL A C 1
ATOM 583 O O . VAL A 1 72 ? -15.172 -16.352 7.834 1.00 66.31 72 VAL A O 1
ATOM 586 N N . ASN A 1 73 ? -14.299 -18.161 8.861 1.00 66.75 73 ASN A N 1
ATOM 587 C CA . ASN A 1 73 ? -15.265 -18.216 9.951 1.00 66.75 73 ASN A CA 1
ATOM 588 C C . ASN A 1 73 ? -14.599 -17.732 11.250 1.00 66.75 73 ASN A C 1
ATOM 590 O O . ASN A 1 73 ? -13.595 -18.303 11.679 1.00 66.75 73 ASN A O 1
ATOM 594 N N . MET A 1 74 ? -15.129 -16.665 11.849 1.00 71.25 74 MET A N 1
ATOM 595 C CA . MET A 1 74 ? -14.698 -16.152 13.154 1.00 71.25 74 MET A CA 1
ATOM 596 C C . MET A 1 74 ? -15.844 -16.320 14.141 1.00 71.25 74 MET A C 1
ATOM 598 O O . MET A 1 74 ? -17.003 -16.109 13.783 1.00 71.25 74 MET A O 1
ATOM 602 N N . SER A 1 75 ? -15.527 -16.680 15.384 1.00 73.75 75 SER A N 1
ATOM 603 C CA . SER A 1 75 ? -16.555 -16.809 16.414 1.00 73.75 75 SER A CA 1
ATOM 604 C C . SER A 1 75 ? -17.181 -15.449 16.731 1.00 73.75 75 SER A C 1
ATOM 606 O O . SER A 1 75 ? -16.538 -14.403 16.597 1.00 73.75 75 SER A O 1
ATOM 608 N N . ALA A 1 76 ? -18.428 -15.454 17.208 1.00 72.25 76 ALA A N 1
ATOM 609 C CA . ALA A 1 76 ? -19.101 -14.232 17.649 1.00 72.25 76 ALA A CA 1
ATOM 610 C C . ALA A 1 76 ? -18.259 -13.463 18.684 1.00 72.25 76 ALA A C 1
ATOM 612 O O . ALA A 1 76 ? -18.151 -12.243 18.607 1.00 72.25 76 ALA A O 1
ATOM 613 N N . ARG A 1 77 ? -17.564 -14.186 19.574 1.00 74.50 77 ARG A N 1
ATOM 614 C CA . ARG A 1 77 ? -16.642 -13.615 20.565 1.00 74.50 77 ARG A CA 1
ATOM 615 C C . ARG A 1 77 ? -15.480 -12.855 19.917 1.00 74.50 77 ARG A C 1
ATOM 617 O O . ARG A 1 77 ? -15.202 -11.733 20.326 1.00 74.50 77 ARG A O 1
ATOM 624 N N . GLN A 1 78 ? -14.842 -13.427 18.894 1.00 73.00 78 GLN A N 1
ATOM 625 C CA . GLN A 1 78 ? -13.744 -12.777 18.163 1.00 73.00 78 GLN A CA 1
ATOM 626 C C . GLN A 1 78 ? -14.220 -11.530 17.410 1.00 73.00 78 GLN A C 1
ATOM 628 O O . GLN A 1 78 ? -13.538 -10.508 17.402 1.00 73.00 78 GLN A O 1
ATOM 633 N N . ILE A 1 79 ? -15.410 -11.597 16.806 1.00 77.69 79 ILE A N 1
ATOM 634 C CA . ILE A 1 79 ? -16.011 -10.460 16.101 1.00 77.69 79 ILE A CA 1
ATOM 635 C C . ILE A 1 79 ? -16.312 -9.326 17.086 1.00 77.69 79 ILE A C 1
ATOM 637 O O . ILE A 1 79 ? -15.911 -8.191 16.843 1.00 77.69 79 ILE A O 1
ATOM 641 N N . SER A 1 80 ? -16.957 -9.622 18.217 1.00 77.25 80 SER A N 1
ATOM 642 C CA . SER A 1 80 ? -17.267 -8.618 19.241 1.00 77.25 80 SER A CA 1
ATOM 643 C C . SER A 1 80 ? -16.011 -7.999 19.857 1.00 77.25 80 SER A C 1
ATOM 645 O O . SER A 1 80 ? -15.982 -6.800 20.136 1.00 77.25 80 SER A O 1
ATOM 647 N N . GLU A 1 81 ? -14.952 -8.786 20.045 1.00 82.44 81 GLU A N 1
ATOM 648 C CA . GLU A 1 81 ? -13.669 -8.290 20.538 1.00 82.44 81 GLU A CA 1
ATOM 649 C C . GLU A 1 81 ? -13.013 -7.314 19.553 1.00 82.44 81 GLU A C 1
ATOM 651 O O . GLU A 1 81 ? -12.627 -6.209 19.943 1.00 82.44 81 GLU A O 1
ATOM 656 N N . LEU A 1 82 ? -12.971 -7.674 18.270 1.00 81.94 82 LEU A N 1
ATOM 657 C CA . LEU A 1 82 ? -12.487 -6.808 17.196 1.00 81.94 82 LEU A CA 1
ATOM 658 C C . LEU A 1 82 ? -13.311 -5.524 17.076 1.00 81.94 82 LEU A C 1
ATOM 660 O O . LEU A 1 82 ? -12.753 -4.431 16.987 1.00 81.94 82 LEU A O 1
ATOM 664 N N . GLU A 1 83 ? -14.639 -5.625 17.133 1.00 83.50 83 GLU A N 1
ATOM 665 C CA . GLU A 1 83 ? -15.526 -4.459 17.106 1.00 83.50 83 GLU A CA 1
ATOM 666 C C . GLU A 1 83 ? -15.260 -3.528 18.293 1.00 83.50 83 GLU A C 1
ATOM 668 O O . GLU A 1 83 ? -15.261 -2.304 18.138 1.00 83.50 83 GLU A O 1
ATOM 673 N N . ARG A 1 84 ? -14.974 -4.085 19.475 1.00 81.50 84 ARG A N 1
ATOM 674 C CA . ARG A 1 84 ? -14.589 -3.311 20.660 1.00 81.50 84 ARG A CA 1
ATOM 675 C C . ARG A 1 84 ? -13.233 -2.626 20.473 1.00 81.50 84 ARG A C 1
ATOM 677 O O . ARG A 1 84 ? -13.120 -1.449 20.813 1.00 81.50 84 ARG A O 1
ATOM 684 N N . MET A 1 85 ? -12.237 -3.319 19.917 1.00 77.31 85 MET A N 1
ATOM 685 C CA . MET A 1 85 ? -10.903 -2.764 19.623 1.00 77.31 85 MET A CA 1
ATOM 686 C C . MET A 1 85 ? -10.956 -1.633 18.588 1.00 77.31 85 MET A C 1
ATOM 688 O O . MET A 1 85 ? -10.258 -0.627 18.705 1.00 77.31 85 MET A O 1
ATOM 692 N N . VAL A 1 86 ? -11.812 -1.776 17.581 1.00 81.00 86 VAL A N 1
ATOM 693 C CA . VAL A 1 86 ? -12.036 -0.760 16.550 1.00 81.00 86 VAL A CA 1
ATOM 694 C C . VAL A 1 86 ? -12.776 0.454 17.128 1.00 81.00 86 VAL A C 1
ATOM 696 O O . VAL A 1 86 ? -12.374 1.600 16.905 1.00 81.00 86 VAL A O 1
ATOM 699 N N . LYS A 1 87 ? -13.817 0.228 17.943 1.00 75.94 87 LYS A N 1
ATOM 700 C CA . LYS A 1 87 ? -14.568 1.300 18.617 1.00 75.94 87 LYS A CA 1
ATOM 701 C C . LYS A 1 87 ? -13.716 2.053 19.641 1.00 75.94 87 LYS A C 1
ATOM 703 O O . LYS A 1 87 ? -13.835 3.275 19.721 1.00 75.94 87 LYS A O 1
ATOM 708 N N . SER A 1 88 ? -12.841 1.388 20.398 1.00 62.88 88 SER A N 1
ATOM 709 C CA . SER A 1 88 ? -11.990 2.063 21.390 1.00 62.88 88 SER A CA 1
ATOM 710 C C . SER A 1 88 ? -10.996 3.032 20.739 1.00 62.88 88 SER A C 1
ATOM 712 O O . SER A 1 88 ? -10.846 4.149 21.227 1.00 62.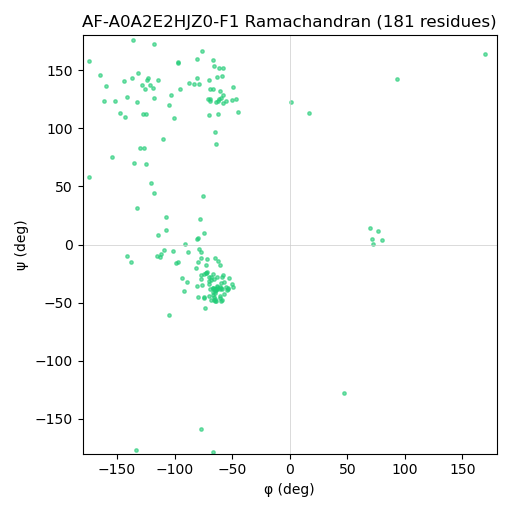88 88 SER A O 1
ATOM 714 N N . LYS A 1 89 ? -10.426 2.684 19.575 1.00 55.94 89 LYS A N 1
ATOM 715 C CA . LYS A 1 89 ? -9.567 3.591 18.789 1.00 55.94 89 LYS A CA 1
ATOM 716 C C . LYS A 1 89 ? -10.314 4.812 18.231 1.00 55.94 89 LYS A C 1
ATOM 718 O O . LYS A 1 89 ? -9.719 5.879 18.098 1.00 55.94 89 LYS A O 1
ATOM 723 N N . SER A 1 90 ? -11.617 4.697 17.950 1.00 51.22 90 SER A N 1
ATOM 724 C CA . SER A 1 90 ? -12.445 5.843 17.526 1.00 51.22 90 SER A CA 1
ATOM 725 C C . SER A 1 90 ? -12.797 6.817 18.662 1.00 51.22 90 SER A C 1
ATOM 727 O O . SER A 1 90 ? -12.993 8.004 18.400 1.00 51.22 90 SER A O 1
ATOM 729 N N . LYS A 1 91 ? -12.824 6.363 19.929 1.00 45.44 91 LYS A N 1
ATOM 730 C CA . LYS A 1 91 ? -13.121 7.232 21.086 1.00 45.44 91 LYS A CA 1
ATOM 731 C C . LYS A 1 91 ? -11.982 8.202 21.414 1.00 45.44 91 LYS A C 1
ATOM 733 O O . LYS A 1 91 ? -12.249 9.277 21.933 1.00 45.44 91 LYS A O 1
ATOM 738 N N . THR A 1 92 ? -10.742 7.897 21.032 1.00 42.62 92 THR A N 1
ATOM 739 C CA . THR A 1 92 ? -9.595 8.805 21.223 1.00 42.62 92 THR A CA 1
ATOM 740 C C . THR A 1 92 ? -9.557 9.956 20.203 1.00 42.62 92 THR A C 1
ATOM 742 O O . THR A 1 92 ? -8.827 10.920 20.398 1.00 42.62 92 THR A O 1
ATOM 745 N N . LYS A 1 93 ? -10.365 9.918 19.130 1.00 43.88 93 LYS A N 1
ATOM 746 C CA . LYS A 1 93 ? -10.421 10.985 18.106 1.00 43.88 93 LYS A CA 1
ATOM 747 C C . LYS A 1 93 ? -11.692 11.845 18.142 1.00 43.88 93 LYS A C 1
ATOM 749 O O . LYS A 1 93 ? -11.929 12.610 17.212 1.00 43.88 93 LYS A O 1
ATOM 754 N N . LYS A 1 94 ? -12.508 11.758 19.200 1.00 35.59 94 LYS A N 1
ATOM 755 C CA . LYS A 1 94 ? -13.757 12.530 19.333 1.00 35.59 94 LYS A CA 1
ATOM 756 C C . LYS A 1 94 ? -13.760 13.439 20.571 1.00 35.59 94 LYS A C 1
ATOM 758 O O . LYS A 1 94 ? -14.688 13.414 21.364 1.00 35.59 94 LYS A O 1
ATOM 763 N N . SER A 1 95 ? -12.728 14.269 20.721 1.00 38.19 95 SER A N 1
ATOM 764 C CA . SER A 1 95 ? -12.785 15.466 21.574 1.00 38.19 95 SER A CA 1
ATOM 765 C C . SER A 1 95 ? -11.790 16.532 21.103 1.00 38.19 95 SER A C 1
ATOM 767 O O . SER A 1 95 ? -10.739 16.715 21.708 1.00 38.19 95 SER A O 1
ATOM 769 N N . SER A 1 96 ? -12.109 17.231 20.013 1.00 43.69 96 SER A N 1
ATOM 770 C CA . SER A 1 96 ? -11.617 18.602 19.770 1.00 43.69 96 SER A CA 1
ATOM 771 C C . SER A 1 96 ? -12.253 19.213 18.518 1.00 43.69 96 SER A C 1
ATOM 773 O O . SER A 1 96 ? -11.586 19.650 17.586 1.00 43.69 96 SER A O 1
ATOM 775 N N . GLN A 1 97 ? -13.582 19.293 18.512 1.00 52.41 97 GLN A N 1
ATOM 776 C CA . GLN A 1 97 ? -14.255 20.373 17.798 1.00 52.41 97 GLN A CA 1
ATOM 777 C C . GLN A 1 97 ? -14.856 21.300 18.851 1.00 52.41 97 GLN A C 1
ATOM 779 O O . GLN A 1 97 ? -15.985 21.121 19.293 1.00 52.41 97 GLN A O 1
ATOM 784 N N . THR A 1 98 ? -14.084 22.300 19.262 1.00 38.03 98 THR A N 1
ATOM 785 C CA . THR A 1 98 ? -14.632 23.510 19.873 1.00 38.03 98 THR A CA 1
ATOM 786 C C . THR A 1 98 ? -14.078 24.705 19.120 1.00 38.03 98 THR A C 1
ATOM 788 O O . THR A 1 98 ? -12.883 24.995 19.115 1.00 38.03 98 THR A O 1
ATOM 791 N N . LYS A 1 99 ? -14.999 25.373 18.421 1.00 42.69 99 LYS A N 1
ATOM 792 C CA . LYS A 1 99 ? -14.826 26.703 17.850 1.00 42.69 99 LYS A CA 1
ATOM 793 C C . LYS A 1 99 ? -14.268 27.658 18.916 1.00 42.69 99 LYS A C 1
ATOM 795 O O . LYS A 1 99 ? -14.742 27.678 20.047 1.00 42.69 99 LYS A O 1
ATOM 800 N N . LYS A 1 100 ? -13.275 28.441 18.485 1.00 46.41 100 LYS A N 1
ATOM 801 C CA . LYS A 1 100 ? -12.741 29.701 19.031 1.00 46.41 100 LYS A CA 1
ATOM 802 C C . LYS A 1 100 ? -13.393 30.233 20.321 1.00 46.41 100 LYS A C 1
ATOM 804 O O . LYS A 1 100 ? -14.527 30.704 20.294 1.00 46.41 100 LYS A O 1
ATOM 809 N N . LYS A 1 101 ? -12.568 30.428 21.353 1.00 34.25 101 LYS A N 1
ATOM 810 C CA . LYS A 1 101 ? -12.578 31.681 22.120 1.00 34.25 101 LYS A CA 1
ATOM 811 C C . LYS A 1 101 ? -11.152 32.075 22.498 1.00 34.25 101 LYS A C 1
ATOM 813 O O . LYS A 1 101 ? -10.366 31.279 22.995 1.00 34.25 101 LYS A O 1
ATOM 818 N N . SER A 1 102 ? -10.834 33.309 22.152 1.00 50.75 102 SER A N 1
ATOM 819 C CA . SER A 1 102 ? -9.602 34.037 22.403 1.00 50.75 102 SER A CA 1
ATOM 820 C C . SER A 1 102 ? -9.336 34.219 23.895 1.00 50.75 102 SER A C 1
ATOM 822 O O . SER A 1 102 ? -10.126 34.885 24.554 1.00 50.75 102 SER A O 1
ATOM 824 N N . THR A 1 103 ? -8.185 33.765 24.384 1.00 35.09 103 THR A N 1
ATOM 825 C CA . THR A 1 103 ? -7.510 34.363 25.545 1.00 35.09 103 THR A CA 1
ATOM 826 C C . THR A 1 103 ? -6.001 34.140 25.433 1.00 35.09 103 THR A C 1
ATOM 828 O O . THR A 1 103 ? -5.506 33.027 25.270 1.00 35.09 103 THR A O 1
ATOM 831 N N . LYS A 1 104 ? -5.255 35.247 25.467 1.00 47.97 104 LYS A N 1
ATOM 832 C CA . LYS A 1 104 ? -3.793 35.276 25.536 1.00 47.97 104 LYS A CA 1
ATOM 833 C C . LYS A 1 104 ? -3.334 34.601 26.833 1.00 47.97 104 LYS A C 1
ATOM 835 O O . LYS A 1 104 ? -3.666 35.107 27.901 1.00 47.97 104 LYS A O 1
ATOM 840 N N . LYS A 1 105 ? -2.463 33.591 26.759 1.00 36.44 105 LYS A N 1
ATOM 841 C CA . LYS A 1 105 ? -1.305 33.526 27.664 1.00 36.44 105 LYS A CA 1
ATOM 842 C C . LYS A 1 105 ? -0.194 32.629 27.128 1.00 36.44 105 LYS A C 1
ATOM 844 O O . LYS A 1 105 ? -0.407 31.564 26.569 1.00 36.44 105 LYS A O 1
ATOM 849 N N . SER A 1 106 ? 0.996 33.177 27.276 1.00 55.56 106 SER A N 1
ATOM 850 C CA . SER A 1 106 ? 2.314 32.778 26.815 1.00 55.56 106 SER A CA 1
ATOM 851 C C . SER A 1 106 ? 2.859 31.522 27.492 1.00 55.56 106 SER A C 1
ATOM 853 O O . SER A 1 106 ? 3.081 31.555 28.698 1.00 55.56 106 SER A O 1
ATOM 855 N N . THR A 1 107 ? 3.242 30.508 26.712 1.00 45.38 107 THR A N 1
ATOM 856 C CA . THR A 1 107 ? 4.289 29.545 27.092 1.00 45.38 107 THR A CA 1
ATOM 857 C C . THR A 1 107 ? 5.059 29.066 25.850 1.00 45.38 107 THR A C 1
ATOM 859 O O . THR A 1 107 ? 4.520 28.469 24.928 1.00 45.38 107 THR A O 1
ATOM 862 N N . LYS A 1 108 ? 6.335 29.471 25.825 1.00 44.56 108 LYS A N 1
ATOM 863 C CA . LYS A 1 108 ? 7.507 29.078 25.013 1.00 44.56 108 LYS A CA 1
ATOM 864 C C . LYS A 1 108 ? 7.277 28.280 23.707 1.00 44.56 108 LYS A C 1
ATOM 866 O O . LYS A 1 108 ? 6.950 27.100 23.715 1.00 44.56 108 LYS A O 1
ATOM 871 N N . LYS A 1 109 ? 7.593 28.935 22.577 1.00 39.53 109 LYS A N 1
ATOM 872 C CA . LYS A 1 109 ? 7.689 28.358 21.221 1.00 39.53 109 LYS A CA 1
ATOM 873 C C . LYS A 1 109 ? 8.728 27.217 21.177 1.00 39.53 109 LYS A C 1
ATOM 875 O O . LYS A 1 109 ? 9.876 27.482 21.534 1.00 39.53 109 LYS A O 1
ATOM 880 N N . PRO A 1 110 ? 8.415 26.009 20.668 1.00 46.50 110 PRO A N 1
ATOM 881 C CA . PRO A 1 110 ? 9.456 25.103 20.199 1.00 46.50 110 PRO A CA 1
ATOM 882 C C . PRO A 1 110 ? 10.073 25.680 18.917 1.00 46.50 110 PRO A C 1
ATOM 884 O O . PRO A 1 110 ? 9.384 26.290 18.094 1.00 46.50 110 PRO A O 1
ATOM 887 N N . ALA A 1 111 ? 11.389 25.536 18.769 1.00 49.97 111 ALA A N 1
ATOM 888 C CA . ALA A 1 111 ? 12.135 26.054 17.630 1.00 49.97 111 ALA A CA 1
ATOM 889 C C . ALA A 1 111 ? 11.548 25.527 16.308 1.00 49.97 111 ALA A C 1
ATOM 891 O O . ALA A 1 111 ? 11.416 24.322 16.093 1.00 49.97 111 ALA A O 1
ATOM 892 N N . ARG A 1 112 ? 11.177 26.455 15.422 1.00 50.88 112 ARG A N 1
ATOM 893 C CA . ARG A 1 112 ? 10.602 26.201 14.098 1.00 50.88 112 ARG A CA 1
ATOM 894 C C . ARG A 1 112 ? 11.662 25.488 13.244 1.00 50.88 112 ARG A C 1
ATOM 896 O O . ARG A 1 112 ? 12.551 26.151 12.712 1.00 50.88 112 ARG A O 1
ATOM 903 N N . LYS A 1 113 ? 11.621 24.151 13.147 1.00 53.53 113 LYS A N 1
ATOM 904 C CA . LYS A 1 113 ? 12.489 23.413 12.212 1.00 53.53 113 LYS A CA 1
ATOM 905 C C . LYS A 1 113 ? 12.193 23.945 10.807 1.00 53.53 113 LYS A C 1
ATOM 907 O O . LYS A 1 113 ? 11.039 23.968 10.386 1.00 53.53 113 LYS A O 1
ATOM 912 N N . LYS A 1 114 ? 13.217 24.468 10.129 1.00 50.50 114 LYS A N 1
ATOM 913 C CA . LYS A 1 114 ? 13.098 25.017 8.773 1.00 50.50 114 LYS A CA 1
ATOM 914 C C . LYS A 1 114 ? 12.670 23.871 7.851 1.00 50.50 114 LYS A C 1
ATOM 916 O O . LYS A 1 114 ? 13.437 22.932 7.677 1.00 50.50 114 LYS A O 1
ATOM 921 N N . GLN A 1 115 ? 11.449 23.924 7.322 1.00 59.50 115 GLN A N 1
ATOM 922 C CA . GLN A 1 115 ? 10.971 22.950 6.341 1.00 59.50 115 GLN A CA 1
ATOM 923 C C . GLN A 1 115 ? 11.890 22.991 5.114 1.00 59.50 115 GLN A C 1
ATOM 925 O O . GLN A 1 115 ? 12.155 24.064 4.563 1.00 59.50 115 GLN A O 1
ATOM 930 N N . THR A 1 116 ? 12.419 21.836 4.720 1.00 69.38 116 THR A N 1
ATOM 931 C CA . THR A 1 116 ? 13.234 21.690 3.513 1.00 69.38 116 THR A CA 1
ATOM 932 C C . THR A 1 116 ? 12.333 21.821 2.289 1.00 69.38 116 THR A C 1
ATOM 934 O O . THR A 1 116 ? 11.318 21.135 2.173 1.00 69.38 116 THR A O 1
ATOM 937 N N . ARG A 1 117 ? 12.677 22.748 1.392 1.00 81.19 117 ARG A N 1
ATOM 938 C CA . ARG A 1 117 ? 11.906 23.045 0.175 1.00 81.19 117 ARG A CA 1
ATOM 939 C C . ARG A 1 117 ? 12.281 22.048 -0.925 1.00 81.19 117 ARG A C 1
ATOM 941 O O . ARG A 1 117 ? 13.468 21.772 -1.083 1.00 81.19 117 ARG A O 1
ATOM 948 N N . GLY A 1 118 ? 11.295 21.553 -1.668 1.00 88.94 118 GLY A N 1
ATOM 949 C CA . GLY A 1 118 ? 11.465 20.678 -2.829 1.00 88.94 118 GLY A CA 1
ATOM 950 C C . GLY A 1 118 ? 10.609 21.120 -4.018 1.00 88.94 118 GLY A C 1
ATOM 951 O O . GLY A 1 118 ? 9.937 22.153 -3.955 1.00 88.94 118 GLY A O 1
ATOM 952 N N . TYR A 1 119 ? 10.647 20.343 -5.097 1.00 91.56 119 TYR A N 1
ATOM 953 C CA . TYR A 1 119 ? 9.979 20.648 -6.367 1.00 91.56 119 TYR A CA 1
ATOM 954 C C . TYR A 1 119 ? 9.303 19.406 -6.949 1.00 91.56 119 TYR A C 1
ATOM 956 O O . TYR A 1 119 ? 9.837 18.314 -6.820 1.00 91.56 119 TYR A O 1
ATOM 964 N N . CYS A 1 120 ? 8.138 19.541 -7.570 1.00 87.38 120 CYS A N 1
ATOM 965 C CA . CYS A 1 120 ? 7.505 18.453 -8.302 1.00 87.38 120 CYS A CA 1
ATOM 966 C C . CYS A 1 120 ? 8.426 18.009 -9.441 1.00 87.38 120 CYS A C 1
ATOM 968 O O . CYS A 1 120 ? 8.920 18.853 -10.183 1.00 87.38 120 CYS A O 1
ATOM 970 N N . ILE A 1 121 ? 8.644 16.703 -9.583 1.00 84.69 121 ILE A N 1
ATOM 971 C CA . ILE A 1 121 ? 9.483 16.177 -10.668 1.00 84.69 121 ILE A CA 1
ATOM 972 C C . ILE A 1 121 ? 8.825 16.273 -12.048 1.00 84.69 121 ILE A C 1
ATOM 974 O O . ILE A 1 121 ? 9.523 16.095 -13.034 1.00 84.69 121 ILE A O 1
ATOM 978 N N . TRP A 1 122 ? 7.521 16.566 -12.112 1.00 80.38 122 TRP A N 1
ATOM 979 C CA . TRP A 1 122 ? 6.778 16.647 -13.371 1.00 80.38 122 TRP A CA 1
ATOM 980 C C . TRP A 1 122 ? 6.491 18.097 -13.776 1.00 80.38 122 TRP A C 1
ATOM 982 O O . TRP A 1 122 ? 7.017 18.566 -14.771 1.00 80.38 122 TRP A O 1
ATOM 992 N N . CYS A 1 123 ? 5.761 18.861 -12.956 1.00 82.62 123 CYS A N 1
ATOM 993 C CA . CYS A 1 123 ? 5.453 20.266 -13.265 1.00 82.62 123 CYS A CA 1
ATOM 994 C C . CYS A 1 123 ? 6.496 21.283 -12.767 1.00 82.62 123 CYS A C 1
ATOM 996 O O . CYS A 1 123 ? 6.349 22.481 -12.989 1.00 82.62 123 CYS A O 1
ATOM 998 N N . GLY A 1 124 ? 7.509 20.861 -12.000 1.00 81.75 124 GLY A N 1
ATOM 999 C CA . GLY A 1 124 ? 8.477 21.783 -11.391 1.00 81.75 124 GLY A CA 1
ATOM 1000 C C . GLY A 1 124 ? 7.932 22.625 -10.225 1.00 81.75 124 GLY A C 1
ATOM 1001 O O . GLY A 1 124 ? 8.685 23.400 -9.629 1.00 81.75 124 GLY A O 1
ATOM 1002 N N . ASP A 1 125 ? 6.662 22.465 -9.835 1.00 83.88 125 ASP A N 1
ATOM 1003 C CA . ASP A 1 125 ? 6.053 23.275 -8.777 1.00 83.88 125 ASP A CA 1
ATOM 1004 C C . ASP A 1 125 ? 6.716 23.091 -7.417 1.00 83.88 125 ASP A C 1
ATOM 1006 O O . ASP A 1 125 ? 7.099 21.998 -6.999 1.00 83.88 125 ASP A O 1
ATOM 1010 N N . ARG A 1 126 ? 6.792 24.178 -6.651 1.00 86.44 126 ARG A N 1
ATOM 1011 C CA . ARG A 1 126 ? 7.379 24.152 -5.308 1.00 86.44 126 ARG A CA 1
ATOM 1012 C C . ARG A 1 126 ? 6.493 23.365 -4.347 1.00 86.44 126 ARG A C 1
ATOM 1014 O O . ARG A 1 126 ? 5.357 23.747 -4.085 1.00 86.44 126 ARG A O 1
ATOM 1021 N N . LYS A 1 127 ? 7.069 22.345 -3.713 1.00 86.62 127 LYS A N 1
ATOM 1022 C CA . LYS A 1 127 ? 6.404 21.528 -2.691 1.00 86.62 127 LYS A CA 1
ATOM 1023 C C . LYS A 1 127 ? 7.298 21.258 -1.483 1.00 86.62 127 LYS A C 1
ATOM 1025 O O . LYS A 1 127 ? 8.462 21.659 -1.428 1.00 86.62 127 LYS A O 1
ATOM 1030 N N . GLU A 1 128 ? 6.741 20.595 -0.476 1.00 86.38 128 GLU A N 1
ATOM 1031 C CA . GLU A 1 128 ? 7.531 20.074 0.638 1.00 86.38 128 GLU A CA 1
ATOM 1032 C C . GLU A 1 128 ? 8.449 18.953 0.126 1.00 86.38 128 GLU A C 1
ATOM 1034 O O . GLU A 1 128 ? 8.018 18.113 -0.674 1.00 86.38 128 GLU A O 1
ATOM 1039 N N . PHE A 1 129 ? 9.724 18.986 0.526 1.00 85.06 129 PHE A N 1
ATOM 1040 C CA . PHE A 1 129 ? 10.696 17.984 0.095 1.00 85.06 129 PHE A CA 1
ATOM 1041 C C . PHE A 1 129 ? 10.375 16.642 0.759 1.00 85.06 129 PHE A C 1
ATOM 1043 O O . PHE A 1 129 ? 10.518 16.499 1.972 1.00 85.06 129 PHE A O 1
ATOM 1050 N N . ASP A 1 130 ? 9.946 15.679 -0.047 1.00 84.75 130 ASP A N 1
ATOM 1051 C CA . ASP A 1 130 ? 9.618 14.318 0.356 1.00 84.75 130 ASP A CA 1
ATOM 1052 C C . ASP A 1 130 ? 10.068 13.377 -0.759 1.00 84.75 130 ASP A C 1
ATOM 1054 O O . ASP A 1 130 ? 9.481 13.337 -1.839 1.00 84.75 130 ASP A O 1
ATOM 1058 N N . PHE A 1 131 ? 11.118 12.612 -0.473 1.00 81.75 131 PHE A N 1
ATOM 1059 C CA . PHE A 1 131 ? 11.712 11.680 -1.422 1.00 81.75 131 PHE A CA 1
ATOM 1060 C C . PHE A 1 131 ? 10.741 10.564 -1.842 1.00 81.75 131 PHE A C 1
ATOM 1062 O O . PHE A 1 131 ? 10.827 10.075 -2.959 1.00 81.75 131 PHE A O 1
ATOM 1069 N N . SER A 1 132 ? 9.789 10.194 -0.977 1.00 82.31 132 SER A N 1
ATOM 1070 C CA . SER A 1 132 ? 8.769 9.180 -1.282 1.00 82.31 132 SER A CA 1
ATOM 1071 C C . SER A 1 132 ? 7.614 9.718 -2.126 1.00 82.31 132 SER A C 1
ATOM 1073 O O . SER A 1 132 ? 6.822 8.949 -2.665 1.00 82.31 132 SER A O 1
ATOM 1075 N N . LYS A 1 133 ? 7.496 11.047 -2.222 1.00 84.75 133 LYS A N 1
ATOM 1076 C CA . LYS A 1 133 ? 6.434 11.741 -2.955 1.00 84.75 133 LYS A CA 1
ATOM 1077 C C . LYS A 1 133 ? 7.043 12.864 -3.780 1.00 84.75 133 LYS A C 1
ATOM 1079 O O . LYS A 1 133 ? 6.857 14.041 -3.453 1.00 84.75 133 LYS A O 1
ATOM 1084 N N . PRO A 1 134 ? 7.796 12.521 -4.833 1.00 85.19 134 PRO A N 1
ATOM 1085 C CA . PRO A 1 134 ? 8.515 13.515 -5.610 1.00 85.19 134 PRO A CA 1
ATOM 1086 C C . PRO A 1 134 ? 7.589 14.369 -6.490 1.00 85.19 134 PRO A C 1
ATOM 1088 O O . PRO A 1 134 ? 7.967 15.474 -6.871 1.00 85.19 134 PRO A O 1
ATOM 1091 N N . MET A 1 135 ? 6.359 13.911 -6.743 1.00 83.69 135 MET A N 1
ATOM 1092 C CA . MET A 1 135 ? 5.330 14.613 -7.520 1.00 83.69 135 MET A CA 1
ATOM 1093 C C . MET A 1 135 ? 4.343 15.372 -6.620 1.00 83.69 135 MET A C 1
ATOM 1095 O O . MET A 1 135 ? 4.174 15.046 -5.439 1.00 83.69 135 MET A O 1
ATOM 1099 N N . CYS A 1 136 ? 3.694 16.408 -7.156 1.00 85.06 136 CYS A N 1
ATOM 1100 C CA . CYS A 1 136 ? 2.547 17.039 -6.505 1.00 85.06 136 CYS A CA 1
ATOM 1101 C C . CYS A 1 136 ? 1.288 16.168 -6.665 1.00 85.06 136 CYS A C 1
ATOM 1103 O O . CYS A 1 136 ? 1.270 15.210 -7.434 1.00 85.06 136 CYS A O 1
ATOM 1105 N N . LEU A 1 137 ? 0.245 16.474 -5.889 1.00 81.25 137 LEU A N 1
ATOM 1106 C CA . LEU A 1 137 ? -0.991 15.685 -5.889 1.00 81.25 137 LEU A CA 1
ATOM 1107 C C . LEU A 1 137 ? -1.775 15.802 -7.198 1.00 81.25 137 LEU A C 1
ATOM 1109 O O . LEU A 1 137 ? -2.488 14.861 -7.531 1.00 81.25 137 LEU A O 1
ATOM 1113 N N . ASP A 1 138 ? -1.642 16.930 -7.893 1.00 76.75 138 ASP A N 1
ATOM 1114 C CA . ASP A 1 138 ? -2.329 17.191 -9.157 1.00 76.75 138 ASP A CA 1
ATOM 1115 C C . ASP A 1 138 ? -1.673 16.360 -10.266 1.00 76.75 138 ASP A C 1
ATOM 1117 O O . ASP A 1 138 ? -2.300 15.443 -10.780 1.00 76.75 138 ASP A O 1
ATOM 1121 N N . CYS A 1 139 ? -0.355 16.499 -10.443 1.00 77.12 139 CYS A N 1
ATOM 1122 C CA . CYS A 1 139 ? 0.448 15.641 -11.320 1.00 77.12 139 CYS A CA 1
ATOM 1123 C C . CYS A 1 139 ? 0.285 14.140 -11.027 1.00 77.12 139 CYS A C 1
ATOM 1125 O O . CYS A 1 139 ? 0.268 13.325 -11.936 1.00 77.12 139 CYS A O 1
ATOM 1127 N N . TYR A 1 140 ? 0.172 13.737 -9.758 1.00 77.44 140 TYR A N 1
ATOM 1128 C CA . TYR A 1 140 ? -0.052 12.327 -9.420 1.00 77.44 140 TYR A CA 1
ATOM 1129 C C . TYR A 1 140 ? -1.458 11.836 -9.805 1.00 77.44 140 TYR A C 1
ATOM 1131 O O . TYR A 1 140 ? -1.640 10.647 -10.045 1.00 77.44 140 TYR A O 1
ATOM 1139 N N . ARG A 1 141 ? -2.462 12.722 -9.832 1.00 76.88 141 ARG A N 1
ATOM 1140 C CA . ARG A 1 141 ? -3.822 12.382 -10.266 1.00 76.88 141 ARG A CA 1
ATOM 1141 C C . ARG A 1 141 ? -3.883 12.225 -11.778 1.00 76.88 141 ARG A C 1
ATOM 1143 O O . ARG A 1 141 ? -4.427 11.225 -12.231 1.00 76.88 141 ARG A O 1
ATOM 1150 N N . ASP A 1 142 ? -3.277 13.156 -12.506 1.00 67.38 142 ASP A N 1
ATOM 1151 C CA . ASP A 1 142 ? -3.251 13.141 -13.971 1.00 67.38 142 ASP A CA 1
ATOM 1152 C C . ASP A 1 142 ? -2.589 11.851 -14.491 1.00 67.38 142 ASP A C 1
ATOM 1154 O O . ASP A 1 142 ? -3.114 11.204 -15.389 1.00 67.38 142 ASP A O 1
ATOM 1158 N N . MET A 1 143 ? -1.532 11.378 -13.813 1.00 65.00 143 MET A N 1
ATOM 1159 C CA . MET A 1 143 ? -0.872 10.092 -14.102 1.00 65.00 143 MET A CA 1
ATOM 1160 C C . MET A 1 143 ? -1.792 8.860 -13.993 1.00 65.00 143 MET A C 1
ATOM 1162 O O . MET A 1 143 ? -1.505 7.818 -14.571 1.00 65.00 143 MET A O 1
ATOM 1166 N N . ILE A 1 144 ? -2.839 8.918 -13.164 1.00 66.88 144 ILE A N 1
ATOM 1167 C CA . ILE A 1 144 ? -3.700 7.763 -12.849 1.00 66.88 144 ILE A CA 1
ATOM 1168 C C . ILE A 1 144 ? -4.926 7.710 -13.763 1.00 66.88 144 ILE A C 1
ATOM 1170 O O . ILE A 1 144 ? -5.473 6.627 -13.979 1.00 66.88 144 ILE A O 1
ATOM 1174 N N . GLU A 1 145 ? -5.392 8.862 -14.244 1.00 64.62 145 GLU A N 1
ATOM 1175 C CA . GLU A 1 145 ? -6.634 8.957 -15.013 1.00 64.62 145 GLU A CA 1
ATOM 1176 C C . GLU A 1 145 ? -6.477 8.488 -16.467 1.00 64.62 145 GLU A C 1
ATOM 1178 O O . GLU A 1 145 ? -7.447 7.958 -17.011 1.00 64.62 145 GLU A O 1
ATOM 1183 N N . ASP A 1 146 ? -5.275 8.562 -17.052 1.00 55.94 146 ASP A N 1
ATOM 1184 C CA . ASP A 1 146 ? -4.999 8.061 -18.406 1.00 55.94 146 ASP A CA 1
ATOM 1185 C C . ASP A 1 146 ? -3.756 7.145 -18.475 1.00 55.94 146 ASP A C 1
ATOM 1187 O O . ASP A 1 146 ? -2.652 7.581 -18.793 1.00 55.94 146 ASP A O 1
ATOM 1191 N N . PRO A 1 147 ? -3.909 5.848 -18.159 1.00 57.03 147 PRO A N 1
ATOM 1192 C CA . PRO A 1 147 ? -2.818 4.878 -18.218 1.00 57.03 147 PRO A CA 1
ATOM 1193 C C . PRO A 1 147 ? -2.522 4.339 -19.635 1.00 57.03 147 PRO A C 1
ATOM 1195 O O . PRO A 1 147 ? -1.711 3.423 -19.751 1.00 57.03 147 PRO A O 1
ATOM 1198 N N . TYR A 1 148 ? -3.182 4.836 -20.696 1.00 52.44 148 TYR A N 1
ATOM 1199 C CA . TYR A 1 148 ? -2.925 4.431 -22.094 1.00 52.44 148 TYR A CA 1
ATOM 1200 C C . TYR A 1 148 ? -2.316 5.544 -22.963 1.00 52.44 148 TYR A C 1
ATOM 1202 O O . TYR A 1 148 ? -1.778 5.228 -24.024 1.00 52.44 148 TYR A O 1
ATOM 1210 N N . ASP A 1 149 ? -2.280 6.793 -22.491 1.00 47.09 149 ASP A N 1
ATOM 1211 C CA . ASP A 1 149 ? -1.466 7.877 -23.074 1.00 47.09 149 ASP A CA 1
ATOM 1212 C C . ASP A 1 149 ? 0.031 7.782 -22.680 1.00 47.09 149 ASP A C 1
ATOM 1214 O O . ASP A 1 149 ? 0.807 8.736 -22.711 1.00 47.09 149 ASP A O 1
ATOM 1218 N N . GLU A 1 150 ? 0.483 6.586 -22.290 1.00 48.16 150 GLU A N 1
ATOM 1219 C CA . GLU A 1 150 ? 1.885 6.312 -21.961 1.00 48.16 150 GLU A CA 1
ATOM 1220 C C . GLU A 1 150 ? 2.758 6.173 -23.225 1.00 48.16 150 GLU A C 1
ATOM 1222 O O . GLU A 1 150 ? 3.977 6.083 -23.120 1.00 48.16 150 GLU A O 1
ATOM 1227 N N . MET A 1 151 ? 2.185 6.184 -24.437 1.00 44.72 151 MET A N 1
ATOM 1228 C CA . MET A 1 151 ? 2.960 6.011 -25.677 1.00 44.72 151 MET A CA 1
ATOM 1229 C C . MET A 1 151 ? 3.306 7.315 -26.416 1.00 44.72 151 MET A C 1
ATOM 1231 O O . MET A 1 151 ? 4.230 7.294 -27.228 1.00 44.72 151 MET A O 1
ATOM 1235 N N . GLU A 1 152 ? 2.654 8.447 -26.121 1.00 46.25 152 GLU A N 1
ATOM 1236 C CA . GLU A 1 152 ? 2.935 9.736 -26.788 1.00 46.25 152 GLU A CA 1
ATOM 1237 C C . GLU A 1 152 ? 3.576 10.805 -25.886 1.00 46.25 152 GLU A C 1
ATOM 1239 O O . GLU A 1 152 ? 4.081 11.808 -26.393 1.00 46.25 152 GLU A O 1
ATOM 1244 N N . HIS A 1 153 ? 3.685 10.574 -24.571 1.00 47.19 153 HIS A N 1
ATOM 1245 C CA . HIS A 1 153 ? 4.252 11.552 -23.629 1.00 47.19 153 HIS A CA 1
ATOM 1246 C C . HIS A 1 153 ? 5.652 11.202 -23.081 1.00 47.19 153 HIS A C 1
ATOM 1248 O O . HIS A 1 153 ? 6.093 11.713 -22.052 1.00 47.19 153 HIS A O 1
ATOM 1254 N N . TYR A 1 154 ? 6.414 10.379 -23.811 1.00 45.84 154 TYR A N 1
ATOM 1255 C CA . TYR A 1 154 ? 7.830 10.055 -23.547 1.00 45.84 154 TYR A CA 1
ATOM 1256 C C . TYR A 1 154 ? 8.805 11.194 -23.933 1.00 45.84 154 TYR A C 1
ATOM 1258 O O . TYR A 1 154 ? 9.860 10.955 -24.524 1.00 45.84 154 TYR A O 1
ATOM 1266 N N . GLY A 1 155 ? 8.462 12.452 -23.635 1.00 46.50 155 GLY A N 1
ATOM 1267 C CA . GLY A 1 155 ? 9.188 13.608 -24.179 1.00 46.50 155 GLY A CA 1
ATOM 1268 C C . GLY A 1 155 ? 9.418 14.805 -23.262 1.00 46.50 155 GLY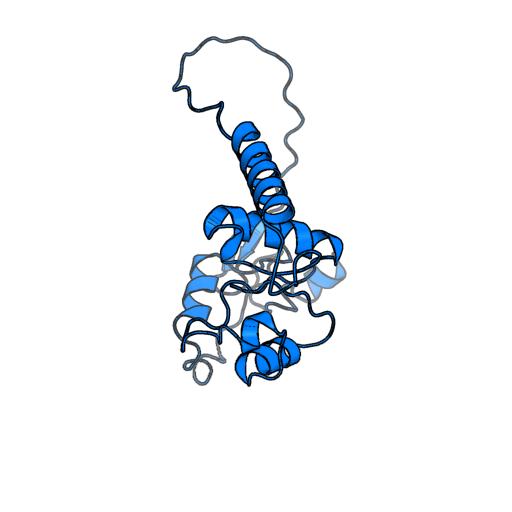 A C 1
ATOM 1269 O O . GLY A 1 155 ? 10.195 15.681 -23.642 1.00 46.50 155 GLY A O 1
ATOM 1270 N N . GLU A 1 156 ? 8.812 14.882 -22.076 1.00 55.38 156 GLU A N 1
ATOM 1271 C CA . GLU A 1 156 ? 8.961 16.070 -21.229 1.00 55.38 156 GLU A CA 1
ATOM 1272 C C . GLU A 1 156 ? 9.982 15.842 -20.116 1.00 55.38 156 GLU A C 1
ATOM 1274 O O . GLU A 1 156 ? 9.790 15.082 -19.170 1.00 55.38 156 GLU A O 1
ATOM 1279 N N . ILE A 1 157 ? 11.121 16.505 -20.280 1.00 60.66 157 ILE A N 1
ATOM 1280 C CA . ILE A 1 157 ? 12.222 16.591 -19.329 1.00 60.66 157 ILE A CA 1
ATOM 1281 C C . ILE A 1 157 ? 11.662 16.872 -17.921 1.00 60.66 157 ILE A C 1
ATOM 1283 O O . ILE A 1 157 ? 11.114 17.942 -17.675 1.00 60.66 157 ILE A O 1
ATOM 1287 N N . GLY A 1 158 ? 11.812 15.920 -16.994 1.00 70.69 158 GLY A N 1
ATOM 1288 C CA . GLY A 1 158 ? 11.407 16.103 -15.596 1.00 70.69 158 GLY A CA 1
ATOM 1289 C C . GLY A 1 158 ? 12.251 17.154 -14.862 1.00 70.69 158 GLY A C 1
ATOM 1290 O O . GLY A 1 158 ? 13.182 17.732 -15.413 1.00 70.69 158 GLY A O 1
ATOM 1291 N N . CYS A 1 159 ? 11.987 17.383 -13.577 1.00 87.00 159 CYS A N 1
ATOM 1292 C CA . CYS A 1 159 ? 12.713 18.348 -12.745 1.00 87.00 159 CYS A CA 1
ATOM 1293 C C . CYS A 1 159 ? 13.325 17.694 -11.503 1.00 87.00 159 CYS A C 1
ATOM 1295 O O . CYS A 1 159 ? 12.713 16.890 -10.815 1.00 87.00 159 CYS A O 1
ATOM 1297 N N . CYS A 1 160 ? 14.518 18.121 -11.092 1.00 89.19 160 CY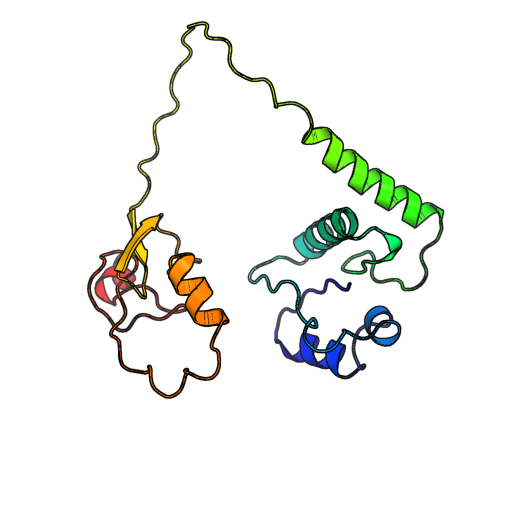S A N 1
ATOM 1298 C CA . CYS A 1 160 ? 15.119 17.653 -9.845 1.00 89.19 160 CYS A CA 1
ATOM 1299 C C . CYS A 1 160 ? 14.305 18.075 -8.613 1.00 89.19 160 CYS A C 1
ATOM 1301 O O . CYS A 1 160 ? 14.210 19.260 -8.292 1.00 89.19 160 CYS A O 1
ATOM 1303 N N . HIS A 1 161 ? 13.870 17.109 -7.806 1.00 89.69 161 HIS A N 1
ATOM 1304 C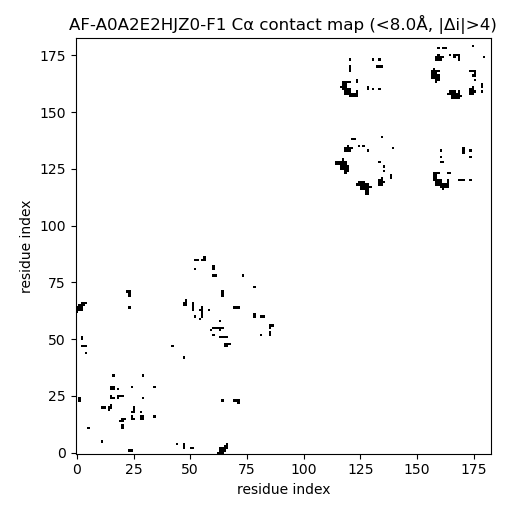 CA . HIS A 1 161 ? 13.084 17.336 -6.593 1.00 89.69 161 HIS A CA 1
ATOM 1305 C C . HIS A 1 161 ? 13.780 18.243 -5.561 1.00 89.69 161 HIS A C 1
ATOM 1307 O O . HIS A 1 161 ? 13.120 18.917 -4.772 1.00 89.69 161 HIS A O 1
ATOM 1313 N N . LYS A 1 162 ? 15.122 18.301 -5.556 1.00 87.31 162 LYS A N 1
ATOM 1314 C CA . LYS A 1 162 ? 15.911 19.116 -4.608 1.00 87.31 162 LYS A CA 1
ATOM 1315 C C . LYS A 1 162 ? 16.233 20.517 -5.126 1.00 87.31 162 LYS A C 1
ATOM 1317 O O . LYS A 1 162 ? 16.229 21.459 -4.337 1.00 87.31 162 LYS A O 1
ATOM 1322 N N . CYS A 1 163 ? 16.557 20.673 -6.411 1.00 88.44 163 CYS A N 1
ATOM 1323 C CA . CYS A 1 163 ? 17.012 21.959 -6.960 1.00 88.44 163 CYS A CA 1
ATOM 1324 C C . CYS A 1 163 ? 16.080 22.587 -8.001 1.00 88.44 163 CYS A C 1
ATOM 1326 O O . CYS A 1 163 ? 16.292 23.750 -8.332 1.00 88.44 163 CYS A O 1
ATOM 1328 N N . GLY A 1 164 ? 15.065 21.858 -8.468 1.00 83.00 164 GLY A N 1
ATOM 1329 C CA . GLY A 1 164 ? 14.060 22.324 -9.423 1.00 83.00 164 GLY A CA 1
ATOM 1330 C C . GLY A 1 164 ? 14.595 22.544 -10.834 1.00 83.00 164 GLY A C 1
ATOM 1331 O O . GLY A 1 164 ? 13.954 23.239 -11.603 1.00 83.00 164 GLY A O 1
ATOM 1332 N N . LYS A 1 165 ? 15.792 22.031 -11.145 1.00 86.00 165 LYS A N 1
ATOM 1333 C CA . LYS A 1 165 ? 16.373 22.105 -12.488 1.00 86.00 165 LYS A CA 1
ATOM 1334 C C . LYS A 1 165 ? 15.909 20.928 -13.325 1.00 86.00 165 LYS A C 1
ATOM 1336 O O . LYS A 1 165 ? 15.956 19.803 -12.821 1.00 86.00 165 LYS A O 1
ATOM 1341 N N . ASP A 1 166 ? 15.603 21.212 -14.577 1.00 82.19 166 ASP A N 1
ATOM 1342 C CA . ASP A 1 166 ? 15.280 20.249 -15.619 1.00 82.19 166 ASP A CA 1
ATOM 1343 C C . ASP A 1 166 ? 16.350 19.149 -15.682 1.00 82.19 166 ASP A C 1
ATOM 1345 O O . ASP A 1 166 ? 17.561 19.412 -15.733 1.00 82.19 166 ASP A O 1
ATOM 1349 N N . TRP A 1 167 ? 15.908 17.906 -15.550 1.00 76.00 167 TRP A N 1
ATOM 1350 C CA . TRP A 1 167 ? 16.728 16.711 -15.491 1.00 76.00 167 TRP A CA 1
ATOM 1351 C C . TRP A 1 167 ? 15.868 15.465 -15.710 1.00 76.00 167 TRP A C 1
ATOM 1353 O O . TRP A 1 167 ? 14.753 15.393 -15.201 1.00 76.00 167 TRP A O 1
ATOM 1363 N N . ASP A 1 168 ? 16.433 14.447 -16.359 1.00 76.25 168 ASP A N 1
ATOM 1364 C CA . ASP A 1 168 ? 15.805 13.131 -16.520 1.00 76.25 168 ASP A CA 1
ATOM 1365 C C . ASP A 1 168 ? 15.616 12.451 -15.151 1.00 76.25 168 ASP A C 1
ATOM 1367 O O . ASP A 1 168 ? 16.506 11.785 -14.607 1.00 76.25 168 ASP A O 1
ATOM 1371 N N . THR A 1 169 ? 14.490 12.763 -14.516 1.00 76.88 169 THR A N 1
ATOM 1372 C CA . THR A 1 169 ? 14.128 12.340 -13.170 1.00 76.88 169 THR A CA 1
ATOM 1373 C C . THR A 1 169 ? 12.869 11.512 -13.245 1.00 76.88 169 THR A C 1
ATOM 1375 O O . THR A 1 169 ? 11.904 11.873 -13.906 1.00 76.88 169 THR A O 1
ATOM 1378 N N . SER A 1 170 ? 12.884 10.396 -12.531 1.00 80.62 170 SER A N 1
ATOM 1379 C CA . SER A 1 170 ? 11.747 9.493 -12.419 1.00 80.62 170 SER A CA 1
ATOM 1380 C C . SER A 1 170 ? 11.286 9.418 -10.969 1.00 80.62 170 SER A C 1
ATOM 1382 O O . SER A 1 170 ? 11.952 9.922 -10.059 1.00 80.62 170 SER A O 1
ATOM 1384 N N . ILE A 1 171 ? 10.159 8.747 -10.732 1.00 78.31 171 ILE A N 1
ATOM 1385 C CA . ILE A 1 171 ? 9.672 8.465 -9.376 1.00 78.31 171 ILE A CA 1
ATOM 1386 C C . ILE A 1 171 ? 10.759 7.758 -8.544 1.00 78.31 171 ILE A C 1
ATOM 1388 O O . ILE A 1 171 ? 10.954 8.088 -7.376 1.00 78.31 171 ILE A O 1
ATOM 1392 N N . GLU A 1 172 ? 11.519 6.845 -9.157 1.00 78.69 172 GLU A N 1
ATOM 1393 C CA . GLU A 1 172 ? 12.626 6.128 -8.511 1.00 78.69 172 GLU A CA 1
ATOM 1394 C C . GLU A 1 172 ? 13.901 6.975 -8.378 1.00 78.69 172 GLU A C 1
ATOM 1396 O O . GLU A 1 172 ? 14.690 6.796 -7.446 1.00 78.69 172 GLU A O 1
ATOM 1401 N N . ARG A 1 173 ? 14.118 7.913 -9.308 1.00 83.31 173 ARG A N 1
ATOM 1402 C CA . ARG A 1 173 ? 15.309 8.773 -9.371 1.00 83.31 173 ARG A CA 1
ATOM 1403 C C . ARG A 1 173 ? 14.907 10.249 -9.396 1.00 83.31 173 ARG A C 1
ATOM 1405 O O . ARG A 1 173 ? 15.146 10.932 -10.391 1.00 83.31 173 ARG A O 1
ATOM 1412 N N . PRO A 1 174 ? 14.365 10.792 -8.292 1.00 85.88 174 PRO A N 1
ATOM 1413 C CA . PRO A 1 174 ? 13.783 12.131 -8.289 1.00 85.88 174 PRO A CA 1
ATOM 1414 C C . PRO A 1 174 ? 14.828 13.252 -8.183 1.00 85.88 174 PRO A C 1
ATOM 1416 O O . PRO A 1 174 ? 14.481 14.416 -8.005 1.00 85.88 174 PRO A O 1
ATOM 1419 N N . LEU A 1 175 ? 16.126 12.937 -8.224 1.00 87.50 175 LEU A N 1
ATOM 1420 C CA . LEU A 1 175 ? 17.216 13.895 -8.045 1.00 87.50 175 LEU A CA 1
ATOM 1421 C C . LEU A 1 175 ? 18.168 13.869 -9.236 1.00 87.50 175 LEU A C 1
ATOM 1423 O O . LEU A 1 175 ? 18.556 12.804 -9.708 1.00 87.50 175 LEU A O 1
ATOM 1427 N N . CYS A 1 176 ? 18.656 15.044 -9.636 1.00 87.25 176 CYS A N 1
ATOM 1428 C CA . CYS A 1 176 ? 19.770 15.121 -10.573 1.00 87.25 176 CYS A CA 1
ATOM 1429 C C . CYS A 1 176 ? 21.061 14.575 -9.952 1.00 87.25 176 CYS A C 1
ATOM 1431 O O . CYS A 1 176 ? 21.237 14.586 -8.727 1.00 87.25 176 CYS A O 1
ATOM 1433 N N . ILE A 1 177 ? 22.016 14.181 -10.797 1.00 84.81 177 ILE A N 1
ATOM 1434 C CA . ILE A 1 177 ? 23.280 13.568 -10.359 1.00 84.81 177 ILE A CA 1
ATOM 1435 C C . ILE A 1 177 ? 24.046 14.435 -9.345 1.00 84.81 177 ILE A C 1
ATOM 1437 O O . ILE A 1 177 ? 24.606 13.933 -8.372 1.00 84.81 177 ILE A O 1
ATOM 1441 N N . ASN A 1 178 ? 23.999 15.759 -9.509 1.00 83.69 178 ASN A N 1
ATOM 1442 C CA . ASN A 1 178 ? 24.656 16.709 -8.613 1.00 83.69 178 ASN A CA 1
ATOM 1443 C C . ASN A 1 178 ? 23.986 16.793 -7.237 1.00 83.69 178 ASN A C 1
ATOM 1445 O O . ASN A 1 178 ? 24.662 17.024 -6.236 1.00 83.69 178 ASN A O 1
ATOM 1449 N N . CYS A 1 179 ? 22.662 16.642 -7.179 1.00 86.38 179 CYS A N 1
ATOM 1450 C CA . CYS A 1 179 ? 21.909 16.633 -5.930 1.00 86.38 179 CYS A CA 1
ATOM 1451 C C . CYS A 1 179 ? 21.978 15.271 -5.242 1.00 86.38 179 CYS A C 1
ATOM 1453 O O . CYS A 1 179 ? 22.072 15.239 -4.017 1.00 86.38 179 CYS A O 1
ATOM 1455 N N . TRP A 1 180 ? 21.994 14.182 -6.012 1.00 84.44 180 TRP A N 1
ATOM 1456 C CA . TRP A 1 180 ? 22.188 12.822 -5.514 1.00 84.44 180 TRP A CA 1
ATOM 1457 C C . TRP A 1 180 ? 23.535 12.671 -4.801 1.00 84.44 180 TRP A C 1
ATOM 1459 O O . TRP A 1 180 ? 23.574 12.262 -3.651 1.00 84.44 180 TRP A O 1
ATOM 1469 N N . ARG A 1 181 ? 24.634 13.133 -5.416 1.00 80.12 181 ARG A N 1
ATOM 1470 C CA . ARG A 1 181 ? 25.990 13.079 -4.823 1.00 80.12 181 ARG A CA 1
ATOM 1471 C C . ARG A 1 181 ? 26.171 13.924 -3.552 1.00 80.12 181 ARG A C 1
ATOM 1473 O O . ARG A 1 181 ? 27.206 13.823 -2.906 1.00 80.12 181 ARG A O 1
ATOM 1480 N N . LYS A 1 182 ? 25.210 14.795 -3.230 1.00 78.06 182 LYS A N 1
ATOM 1481 C CA . LYS A 1 182 ? 25.224 15.709 -2.072 1.00 78.06 182 LYS A CA 1
ATOM 1482 C C . LYS A 1 182 ? 24.123 15.387 -1.053 1.00 78.06 182 LYS A C 1
ATOM 1484 O O . LYS A 1 182 ? 23.813 16.248 -0.224 1.00 78.06 182 LYS A O 1
ATOM 1489 N N . SER A 1 183 ? 23.418 14.268 -1.210 1.00 67.19 183 SER A N 1
ATOM 1490 C CA . SER A 1 183 ? 22.325 13.849 -0.320 1.00 67.19 183 SER A CA 1
ATOM 1491 C C . SER A 1 183 ? 22.745 12.672 0.541 1.00 67.19 183 SER A C 1
ATOM 1493 O O . SER A 1 183 ? 23.677 11.954 0.125 1.00 67.19 183 SER A O 1
#